Protein AF-A0A0H4BFI3-F1 (afdb_monomer_lite)

Sequence (187 aa):
MILFVYPVVGATIRLGILARERRLDLNPIAPTVPVEHADHGRWVTGGMVLAVLVALFHNALAGGMQSDQMLGFLLAVIGAAAAYVALLGAKGVIAKMLWAAACWFTLILIASQPALLQWRQAYPTAVWQSHLWGGSALIALMLAAVVMQKQIAGRLWMRRLHVSMNVVVALLLATQAITGTRDLFMR

Structure (mmCIF, N/CA/C/O backbone):
data_AF-A0A0H4BFI3-F1
#
_entry.id   AF-A0A0H4BFI3-F1
#
loop_
_atom_site.group_PDB
_atom_site.id
_atom_site.type_symbol
_atom_site.label_atom_id
_atom_site.label_alt_id
_atom_site.label_comp_id
_atom_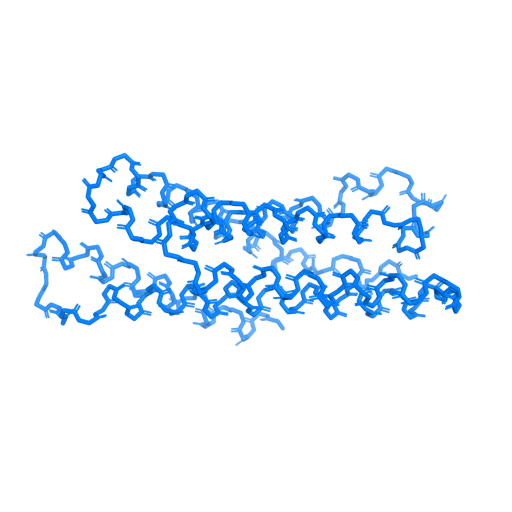site.label_asym_id
_atom_site.label_entity_id
_atom_site.label_seq_id
_atom_site.pdbx_PDB_ins_code
_atom_site.Cartn_x
_atom_site.Cartn_y
_atom_site.Cartn_z
_atom_site.occupancy
_atom_site.B_iso_or_equiv
_atom_site.auth_seq_id
_atom_site.auth_comp_id
_atom_site.auth_asym_id
_atom_site.auth_atom_id
_atom_site.pdbx_PDB_model_num
ATOM 1 N N . MET A 1 1 ? 10.507 -15.904 -2.528 1.00 49.34 1 MET A N 1
ATOM 2 C CA . MET A 1 1 ? 9.273 -15.111 -2.312 1.00 49.34 1 MET A CA 1
ATOM 3 C C . MET A 1 1 ? 8.219 -15.871 -1.506 1.00 49.34 1 MET A C 1
ATOM 5 O O . MET A 1 1 ? 7.831 -15.360 -0.464 1.00 49.34 1 MET A O 1
ATOM 9 N N . ILE A 1 2 ? 7.819 -17.094 -1.891 1.00 50.50 2 ILE A N 1
ATOM 10 C CA . ILE A 1 2 ? 6.795 -17.888 -1.168 1.00 50.50 2 ILE A CA 1
ATOM 11 C C . ILE A 1 2 ? 7.138 -18.083 0.322 1.00 50.50 2 ILE A C 1
ATOM 13 O O . ILE A 1 2 ? 6.318 -17.771 1.174 1.00 50.50 2 ILE A O 1
ATOM 17 N N . LEU A 1 3 ? 8.373 -18.469 0.658 1.00 51.19 3 LEU A N 1
ATOM 18 C CA . LEU A 1 3 ? 8.792 -18.733 2.047 1.00 51.19 3 LEU A CA 1
ATOM 19 C C . LEU A 1 3 ? 8.771 -17.514 2.991 1.00 51.19 3 LEU A C 1
ATOM 21 O O . LEU A 1 3 ? 8.848 -17.700 4.197 1.00 51.19 3 LEU A O 1
ATOM 25 N N . PHE A 1 4 ? 8.665 -16.284 2.474 1.00 56.09 4 PHE A N 1
ATOM 26 C CA . PHE A 1 4 ? 8.673 -15.060 3.292 1.00 56.09 4 PHE A CA 1
ATOM 27 C C . PHE A 1 4 ? 7.337 -14.311 3.230 1.00 56.09 4 PHE A C 1
ATOM 29 O O . PHE A 1 4 ? 6.830 -13.843 4.246 1.00 56.09 4 PHE A O 1
ATOM 36 N N . VAL A 1 5 ? 6.711 -14.258 2.049 1.00 62.56 5 VAL A N 1
ATOM 37 C CA . VAL A 1 5 ? 5.412 -13.597 1.858 1.00 62.56 5 VAL A CA 1
ATOM 38 C C . VAL A 1 5 ? 4.289 -14.388 2.532 1.00 62.56 5 VAL A C 1
ATOM 40 O O . VAL A 1 5 ? 3.429 -13.786 3.168 1.00 62.56 5 VAL A O 1
ATOM 43 N N . TYR A 1 6 ? 4.307 -15.724 2.468 1.00 68.81 6 TYR A N 1
ATOM 44 C CA . TYR A 1 6 ? 3.240 -16.548 3.050 1.00 68.81 6 TYR A CA 1
ATOM 45 C C . TYR A 1 6 ? 3.179 -16.468 4.582 1.00 68.81 6 TYR A C 1
ATOM 47 O O . TYR A 1 6 ? 2.085 -16.261 5.105 1.00 68.81 6 TYR A O 1
ATOM 55 N N . PRO A 1 7 ? 4.304 -16.555 5.323 1.00 75.19 7 PRO A N 1
ATOM 56 C CA . PRO A 1 7 ? 4.270 -16.387 6.775 1.00 75.19 7 PRO A CA 1
ATOM 57 C C . PRO A 1 7 ? 3.817 -14.988 7.203 1.00 75.19 7 PRO A C 1
ATOM 59 O O . PRO A 1 7 ? 3.004 -14.861 8.113 1.00 75.19 7 PRO A O 1
ATOM 62 N N . VAL A 1 8 ? 4.279 -13.936 6.519 1.00 79.00 8 VAL A N 1
ATOM 63 C CA . VAL A 1 8 ? 3.960 -12.541 6.871 1.00 79.00 8 VAL A CA 1
ATOM 64 C C . VAL A 1 8 ? 2.499 -12.187 6.551 1.00 79.00 8 VAL A C 1
ATOM 66 O O . VAL A 1 8 ? 1.792 -11.589 7.369 1.00 79.00 8 VAL A O 1
ATOM 69 N N . VAL A 1 9 ? 2.003 -12.592 5.379 1.00 82.94 9 VAL A N 1
ATOM 70 C CA . VAL A 1 9 ? 0.592 -12.408 5.006 1.00 82.94 9 VAL A CA 1
ATOM 71 C C . VAL A 1 9 ? -0.301 -13.311 5.860 1.00 82.94 9 VAL A C 1
ATOM 73 O O . VAL A 1 9 ? -1.322 -12.854 6.371 1.00 82.94 9 VAL A O 1
ATOM 76 N N . GLY A 1 10 ? 0.112 -14.557 6.100 1.00 85.44 10 GLY A N 1
ATOM 77 C CA . GLY A 1 10 ? -0.586 -15.506 6.966 1.00 85.44 10 GLY A CA 1
ATOM 78 C C . GLY A 1 10 ? -0.720 -15.008 8.405 1.00 85.44 10 GLY A C 1
ATOM 79 O O . GLY A 1 10 ? -1.807 -15.090 8.978 1.00 85.44 10 GLY A O 1
ATOM 80 N N . ALA A 1 11 ? 0.331 -14.402 8.967 1.00 87.50 11 ALA A N 1
ATOM 81 C CA . ALA A 1 11 ? 0.280 -13.755 10.277 1.00 87.50 11 ALA A CA 1
ATOM 82 C C . ALA A 1 11 ? -0.747 -12.611 10.301 1.00 87.50 11 ALA A C 1
ATOM 84 O O . ALA A 1 11 ? -1.580 -12.548 11.206 1.00 87.50 11 ALA A O 1
ATOM 85 N N . THR A 1 12 ? -0.760 -11.760 9.269 1.00 88.56 12 THR A N 1
ATOM 86 C CA . THR A 1 12 ? -1.746 -10.675 9.127 1.00 88.56 12 THR A CA 1
ATOM 87 C C . THR A 1 12 ? -3.182 -11.208 9.059 1.00 88.56 12 THR A C 1
ATOM 89 O O . THR A 1 12 ? -4.062 -10.671 9.736 1.00 88.56 12 THR A O 1
ATOM 92 N N . ILE A 1 13 ? -3.425 -12.283 8.296 1.00 87.94 13 ILE A N 1
ATOM 93 C CA . ILE A 1 13 ? -4.739 -12.941 8.187 1.00 87.94 13 ILE A CA 1
ATOM 94 C C . ILE A 1 13 ? -5.162 -13.519 9.539 1.00 87.94 13 ILE A C 1
ATOM 96 O O . ILE A 1 13 ? -6.277 -13.258 9.992 1.00 87.94 13 ILE A O 1
ATOM 100 N N . ARG A 1 14 ? -4.269 -14.250 10.218 1.00 92.00 14 ARG A N 1
ATOM 101 C CA . ARG A 1 14 ? -4.536 -14.831 11.540 1.00 92.00 14 ARG A CA 1
ATOM 102 C C . ARG A 1 14 ? -4.897 -13.754 12.562 1.00 92.00 14 ARG A C 1
ATOM 104 O O . ARG A 1 14 ? -5.902 -13.889 13.254 1.00 92.00 14 ARG A O 1
ATOM 111 N N . LEU A 1 15 ? -4.131 -12.663 12.621 1.00 91.94 15 LEU A N 1
ATOM 112 C CA . LEU A 1 15 ? -4.441 -11.516 13.481 1.00 91.94 15 LEU A CA 1
ATOM 113 C C . LEU A 1 15 ? -5.796 -10.882 13.122 1.00 91.94 15 LEU A C 1
ATOM 115 O O . LEU A 1 15 ? -6.535 -10.475 14.014 1.00 91.94 15 LEU A O 1
ATOM 119 N N . GLY A 1 16 ? -6.161 -10.847 11.837 1.00 88.88 16 GLY A N 1
ATOM 120 C CA . GLY A 1 16 ? -7.463 -10.356 11.377 1.00 88.88 16 GLY A CA 1
ATOM 121 C C . GLY A 1 16 ? -8.637 -11.229 11.834 1.00 88.88 16 GLY A C 1
ATOM 122 O O . GLY A 1 16 ? -9.668 -10.701 12.258 1.00 88.88 16 GLY A O 1
ATOM 123 N N . ILE A 1 17 ? -8.471 -12.556 11.809 1.00 91.50 17 ILE A N 1
ATOM 124 C CA . ILE A 1 17 ? -9.460 -13.514 12.327 1.00 91.50 17 ILE A CA 1
ATOM 125 C C . ILE A 1 17 ? -9.628 -13.328 13.837 1.00 91.50 17 ILE A C 1
ATOM 127 O O . ILE A 1 17 ? -10.750 -13.130 14.298 1.00 91.50 17 ILE A O 1
ATOM 131 N N . LEU A 1 18 ? -8.527 -13.267 14.591 1.00 93.00 18 LEU A N 1
ATOM 132 C CA . LEU A 1 18 ? -8.562 -13.031 16.038 1.00 93.00 18 LEU A CA 1
ATOM 133 C C . LEU A 1 18 ? -9.194 -11.670 16.381 1.00 93.00 18 LEU A C 1
ATOM 135 O O . LEU A 1 18 ? -10.019 -11.560 17.288 1.00 93.00 18 LEU A O 1
ATOM 139 N N . ALA A 1 19 ? -8.887 -10.620 15.617 1.00 90.75 19 ALA A N 1
ATOM 140 C CA . ALA A 1 19 ? -9.519 -9.315 15.784 1.00 90.75 19 ALA A CA 1
ATOM 141 C C . ALA A 1 19 ? -11.036 -9.358 15.518 1.00 90.75 19 ALA A C 1
ATOM 143 O O . ALA A 1 19 ? -11.790 -8.600 16.135 1.00 90.75 19 ALA A O 1
ATOM 144 N N . ARG A 1 20 ? -11.504 -10.231 14.615 1.00 90.19 20 ARG A N 1
ATOM 145 C CA . ARG A 1 20 ? -12.933 -10.469 14.369 1.00 90.19 20 ARG A CA 1
ATOM 146 C C . ARG A 1 20 ? -13.576 -11.262 15.503 1.00 90.19 20 ARG A C 1
ATOM 148 O O . ARG A 1 20 ? -14.625 -10.840 15.974 1.00 90.19 20 ARG A O 1
ATOM 155 N N . GLU A 1 21 ? -12.968 -12.362 15.935 1.00 93.00 21 GLU A N 1
ATOM 156 C CA . GLU A 1 21 ? -13.463 -13.184 17.049 1.00 93.00 21 GLU A CA 1
ATOM 157 C C . GLU A 1 21 ? -13.620 -12.363 18.325 1.00 93.00 21 GLU A C 1
ATOM 159 O O . GLU A 1 21 ? -14.662 -12.433 18.970 1.00 93.00 21 GLU A O 1
ATOM 164 N N . ARG A 1 22 ? -12.652 -11.483 18.611 1.00 91.12 22 ARG A N 1
ATOM 165 C CA . ARG A 1 22 ? -12.729 -10.531 19.723 1.00 91.12 22 ARG A CA 1
ATOM 166 C C . ARG A 1 22 ? -13.964 -9.635 19.626 1.00 91.12 22 ARG A C 1
ATOM 168 O O . ARG A 1 22 ? -14.637 -9.394 20.616 1.00 91.12 22 ARG A O 1
ATOM 175 N N . ARG A 1 23 ? -14.245 -9.084 18.441 1.00 87.38 23 ARG A N 1
ATOM 176 C CA . ARG A 1 23 ? -15.389 -8.172 18.234 1.00 87.38 23 ARG A CA 1
ATOM 177 C C . ARG A 1 23 ? -16.739 -8.872 18.355 1.00 87.38 23 ARG A C 1
ATOM 179 O O . ARG A 1 23 ? -17.735 -8.188 18.552 1.00 87.38 23 ARG A O 1
ATOM 186 N N . LEU A 1 2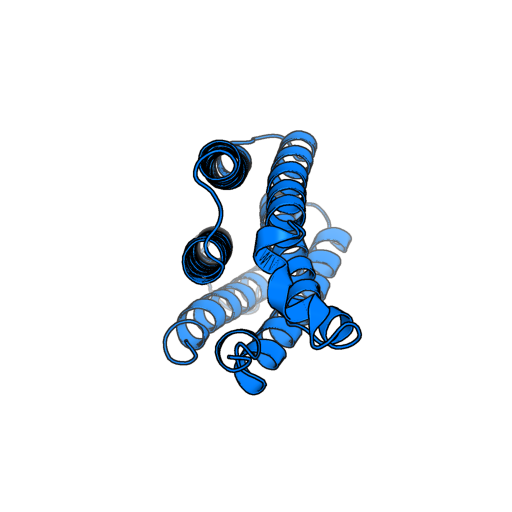4 ? -16.762 -10.185 18.147 1.00 90.31 24 LEU A N 1
ATOM 187 C CA . LEU A 1 24 ? -17.944 -11.030 18.278 1.00 90.31 24 LEU A CA 1
ATOM 188 C C . LEU A 1 24 ? -18.046 -11.679 19.663 1.00 90.31 24 LEU A C 1
ATOM 190 O O . LEU A 1 24 ? -18.965 -12.460 19.871 1.00 90.31 24 LEU A O 1
ATOM 194 N N . ASP A 1 25 ? -17.114 -11.368 20.569 1.00 91.12 25 ASP A N 1
ATOM 195 C CA . ASP A 1 25 ? -17.039 -11.927 21.920 1.00 91.12 25 ASP A CA 1
ATOM 196 C C . ASP A 1 25 ? -17.009 -13.467 21.952 1.00 91.12 25 ASP A C 1
ATOM 198 O O . ASP A 1 25 ? -17.572 -14.111 22.828 1.00 91.12 25 ASP A O 1
ATOM 202 N N . LEU A 1 26 ? -16.360 -14.079 20.952 1.00 90.62 26 LEU A N 1
ATOM 203 C CA . LEU A 1 26 ? -16.289 -15.541 20.829 1.00 90.62 26 LEU A CA 1
ATOM 204 C C . LEU A 1 26 ? -15.197 -16.157 21.709 1.00 90.62 26 LEU A C 1
ATOM 206 O O . LEU A 1 26 ? -15.312 -17.313 22.098 1.00 90.62 26 LEU A O 1
ATOM 210 N N . ASN A 1 27 ? -14.126 -15.405 21.981 1.00 89.81 27 ASN A N 1
ATOM 211 C CA . ASN A 1 27 ? -12.935 -15.870 22.689 1.00 89.81 27 ASN A CA 1
ATOM 212 C C . ASN A 1 27 ? -12.329 -14.737 23.542 1.00 89.81 27 ASN A C 1
ATOM 214 O O . ASN A 1 27 ? -12.339 -13.577 23.103 1.00 89.81 27 ASN A O 1
ATOM 218 N N . PRO A 1 28 ? -11.708 -15.049 24.699 1.00 88.81 28 PRO A N 1
ATOM 219 C CA . PRO A 1 28 ? -10.998 -14.076 25.528 1.00 88.81 28 PRO A CA 1
ATOM 220 C C . PRO A 1 28 ? -9.666 -13.685 24.870 1.00 88.81 28 PRO A C 1
ATOM 222 O O . PRO A 1 28 ? -8.597 -14.208 25.173 1.00 88.81 28 PRO A O 1
ATOM 225 N N . ILE A 1 29 ? -9.736 -12.768 23.911 1.00 92.19 29 ILE A N 1
ATOM 226 C CA . ILE A 1 29 ? -8.581 -12.245 23.169 1.00 92.19 29 ILE A CA 1
ATOM 227 C C . ILE A 1 29 ? -8.066 -10.978 23.878 1.00 92.19 29 ILE A C 1
ATOM 229 O O . ILE A 1 29 ? -8.793 -10.375 24.664 1.00 92.19 29 ILE A O 1
ATOM 233 N N . ALA A 1 30 ? -6.831 -10.531 23.627 1.00 91.38 30 ALA A N 1
ATOM 234 C CA . ALA A 1 30 ? -6.291 -9.280 24.181 1.00 91.38 30 ALA A CA 1
ATOM 235 C C . ALA A 1 30 ? -6.761 -8.024 23.402 1.00 91.38 30 ALA A C 1
ATOM 237 O O . ALA A 1 30 ? -7.001 -8.104 22.191 1.00 91.38 30 ALA A O 1
ATOM 238 N N . PRO A 1 31 ? -6.919 -6.849 24.056 1.00 89.25 31 PRO A N 1
ATOM 239 C CA . PRO A 1 31 ? -7.345 -5.599 23.405 1.00 89.25 31 PRO A CA 1
ATOM 240 C C . PRO A 1 31 ? -6.359 -5.060 22.374 1.00 89.25 31 PRO A C 1
ATOM 242 O O . PRO A 1 31 ? -6.755 -4.270 21.518 1.00 89.25 31 PRO A O 1
ATOM 245 N N . THR A 1 32 ? -5.109 -5.508 22.423 1.00 92.25 32 THR A N 1
ATOM 246 C CA . THR A 1 32 ? -4.043 -5.095 21.511 1.00 92.25 32 THR A CA 1
ATOM 247 C C . THR A 1 32 ? -4.140 -5.760 20.138 1.00 92.25 32 THR A C 1
ATOM 249 O O . THR A 1 32 ? -3.729 -5.158 19.152 1.00 92.25 32 THR A O 1
ATOM 252 N N . VAL A 1 33 ? -4.768 -6.937 20.017 1.00 91.69 33 VAL A N 1
ATOM 253 C CA . VAL A 1 33 ? -4.785 -7.731 18.770 1.00 91.69 33 VAL A CA 1
ATOM 254 C C . VAL A 1 33 ? -5.317 -6.967 17.543 1.00 91.69 33 VAL A C 1
ATOM 256 O O . VAL A 1 33 ? -4.701 -7.048 16.479 1.00 91.69 33 VAL A O 1
ATOM 259 N N . PRO A 1 34 ? -6.410 -6.178 17.620 1.00 89.19 34 PRO A N 1
ATOM 260 C CA . PRO A 1 34 ? -6.846 -5.364 16.484 1.00 89.19 34 PRO A CA 1
ATOM 261 C C . PRO A 1 34 ? -5.844 -4.275 16.071 1.00 89.19 34 PRO A C 1
ATOM 263 O O . PRO A 1 34 ? -5.810 -3.905 14.897 1.00 89.19 34 PRO A O 1
ATOM 266 N N . VAL A 1 35 ? -5.057 -3.756 17.019 1.00 90.75 35 VAL A N 1
ATOM 267 C CA . VAL A 1 35 ? -3.995 -2.772 16.757 1.00 90.75 35 VAL A CA 1
ATOM 268 C C . VAL A 1 35 ? -2.814 -3.468 16.087 1.00 90.75 35 VAL A C 1
ATOM 270 O O . VAL A 1 35 ? -2.377 -3.031 15.029 1.00 90.75 35 VAL A O 1
ATOM 273 N N . GLU A 1 36 ? -2.388 -4.613 16.621 1.00 92.31 36 GLU A N 1
ATOM 274 C CA . GLU A 1 36 ? -1.317 -5.438 16.051 1.00 92.31 36 GLU A CA 1
ATOM 275 C C . GLU A 1 36 ? -1.626 -5.880 14.614 1.00 92.31 36 GLU A C 1
ATOM 277 O O . GLU A 1 36 ? -0.747 -5.827 13.755 1.00 92.31 36 GLU A O 1
ATOM 282 N N . HIS A 1 37 ? -2.878 -6.259 14.325 1.00 93.25 37 HIS A N 1
ATOM 283 C CA . HIS A 1 37 ? -3.344 -6.548 12.965 1.00 93.25 37 HIS A CA 1
ATOM 284 C C . HIS A 1 37 ? -3.197 -5.333 12.039 1.00 93.25 37 HIS A C 1
ATOM 286 O O . HIS A 1 37 ? -2.717 -5.460 10.910 1.00 93.25 37 HIS A O 1
ATOM 292 N N . ALA A 1 38 ? -3.616 -4.152 12.504 1.00 91.75 38 ALA A N 1
ATOM 293 C CA . ALA A 1 38 ? -3.543 -2.928 11.717 1.00 91.75 38 ALA A CA 1
ATOM 294 C C . ALA A 1 38 ? -2.088 -2.522 11.440 1.00 91.75 38 ALA A C 1
ATOM 296 O O . ALA A 1 38 ? -1.764 -2.140 10.312 1.00 91.75 38 ALA A O 1
ATOM 297 N N . ASP A 1 39 ? -1.207 -2.642 12.431 1.00 92.69 39 ASP A N 1
ATOM 298 C CA . ASP A 1 39 ? 0.211 -2.348 12.259 1.00 92.69 39 ASP A CA 1
ATOM 299 C C . ASP A 1 39 ? 0.878 -3.362 11.333 1.00 92.69 39 ASP A C 1
ATOM 301 O O . ASP A 1 39 ? 1.516 -2.946 10.367 1.00 92.69 39 ASP A O 1
ATOM 305 N N . HIS A 1 40 ? 0.643 -4.667 11.511 1.00 92.50 40 HIS A N 1
ATOM 306 C CA . HIS A 1 40 ? 1.112 -5.683 10.562 1.00 92.50 40 HIS A CA 1
ATOM 307 C C . HIS A 1 40 ? 0.648 -5.381 9.136 1.00 92.50 40 HIS A C 1
ATOM 309 O O . HIS A 1 40 ? 1.466 -5.374 8.221 1.00 92.50 40 HIS A O 1
ATOM 315 N N . GLY A 1 41 ? -0.626 -5.029 8.936 1.00 92.44 41 GLY A N 1
ATOM 316 C CA . GLY A 1 41 ? -1.141 -4.648 7.619 1.00 92.44 41 GLY A CA 1
ATOM 317 C C . GLY A 1 41 ? -0.389 -3.468 6.982 1.00 92.44 41 GLY A C 1
ATOM 318 O O . GLY A 1 41 ? -0.151 -3.469 5.771 1.00 92.44 41 GLY A O 1
ATOM 319 N N . ARG A 1 42 ? 0.047 -2.484 7.784 1.00 94.38 42 ARG A N 1
ATOM 320 C CA . ARG A 1 42 ? 0.894 -1.366 7.318 1.00 94.38 42 ARG A CA 1
ATOM 321 C C . ARG A 1 42 ? 2.298 -1.842 6.953 1.00 94.38 42 ARG A C 1
ATOM 323 O O . ARG A 1 42 ? 2.828 -1.409 5.933 1.00 94.38 42 ARG A O 1
ATOM 330 N N . TRP A 1 43 ? 2.891 -2.745 7.728 1.00 93.25 43 TRP A N 1
ATOM 331 C CA . TRP A 1 43 ? 4.191 -3.333 7.396 1.00 93.25 43 TRP A CA 1
ATOM 332 C C . TRP A 1 43 ? 4.136 -4.143 6.100 1.00 93.25 43 TRP A C 1
ATOM 334 O O . TRP A 1 43 ? 4.980 -3.943 5.231 1.00 93.25 43 TRP A O 1
ATOM 344 N N . VAL A 1 44 ? 3.110 -4.982 5.914 1.00 93.00 44 VAL A N 1
ATOM 345 C CA . VAL A 1 44 ? 2.936 -5.766 4.678 1.00 93.00 44 VAL A CA 1
ATOM 346 C C . VAL A 1 44 ? 2.745 -4.850 3.469 1.00 93.00 44 VAL A C 1
ATOM 348 O O . VAL A 1 44 ? 3.378 -5.053 2.435 1.00 93.00 44 VAL A O 1
ATOM 351 N N . THR A 1 45 ? 1.921 -3.807 3.598 1.00 95.25 45 THR A N 1
ATOM 352 C CA . THR A 1 45 ? 1.704 -2.833 2.515 1.00 95.25 45 THR A CA 1
ATOM 353 C C . THR A 1 45 ? 2.982 -2.067 2.182 1.00 95.25 45 THR A C 1
ATOM 355 O O . THR A 1 45 ? 3.328 -1.941 1.012 1.00 95.25 45 THR A O 1
ATOM 358 N N . GLY A 1 46 ? 3.726 -1.614 3.193 1.00 95.62 46 GLY A N 1
ATOM 359 C CA . GLY A 1 46 ? 4.995 -0.914 2.992 1.00 95.62 46 GLY A CA 1
ATOM 360 C C . GLY A 1 46 ? 6.059 -1.805 2.358 1.00 95.62 46 GLY A C 1
ATOM 361 O O . GLY A 1 46 ? 6.740 -1.377 1.430 1.00 95.62 46 GLY A O 1
ATOM 362 N N . GLY A 1 47 ? 6.148 -3.063 2.796 1.00 93.44 47 GLY A N 1
ATOM 363 C CA . GLY A 1 47 ? 7.023 -4.065 2.194 1.00 93.44 47 GLY A CA 1
ATOM 364 C C . GLY A 1 47 ? 6.685 -4.328 0.726 1.00 93.44 47 GLY A C 1
ATOM 365 O O . GLY A 1 47 ? 7.591 -4.407 -0.098 1.00 93.44 47 GLY A O 1
ATOM 366 N N . MET A 1 48 ? 5.396 -4.388 0.376 1.00 92.44 48 MET A N 1
ATOM 367 C CA . MET A 1 48 ? 4.953 -4.526 -1.015 1.00 92.44 48 MET A CA 1
ATOM 368 C C . MET A 1 48 ? 5.319 -3.299 -1.861 1.00 92.44 48 MET A C 1
ATOM 370 O O . MET A 1 48 ? 5.866 -3.455 -2.949 1.00 92.44 48 MET A O 1
ATOM 374 N N . VAL A 1 49 ? 5.074 -2.082 -1.359 1.00 95.50 49 VAL A N 1
ATOM 375 C CA . VAL A 1 49 ? 5.473 -0.840 -2.048 1.00 95.50 49 VAL A CA 1
ATOM 376 C C . VAL A 1 49 ? 6.983 -0.826 -2.293 1.00 95.50 49 VAL A C 1
ATOM 378 O O . VAL A 1 49 ? 7.419 -0.563 -3.412 1.00 95.50 49 VAL A O 1
ATOM 381 N N . LEU A 1 50 ? 7.786 -1.173 -1.284 1.00 94.88 50 LEU A N 1
ATOM 382 C CA . LEU A 1 50 ? 9.238 -1.260 -1.418 1.00 94.88 50 LEU A CA 1
ATOM 383 C C . LEU A 1 50 ? 9.659 -2.316 -2.449 1.00 94.88 50 LEU A C 1
ATOM 385 O O . LEU A 1 50 ? 10.496 -2.030 -3.301 1.00 94.88 50 LEU A O 1
ATOM 389 N N . ALA A 1 51 ? 9.068 -3.513 -2.409 1.00 91.00 51 ALA A N 1
ATOM 390 C CA . ALA A 1 51 ? 9.367 -4.581 -3.361 1.00 91.00 51 ALA A CA 1
ATOM 391 C C . ALA A 1 51 ? 9.091 -4.148 -4.810 1.00 91.00 51 ALA A C 1
ATOM 393 O O . ALA A 1 51 ? 9.891 -4.423 -5.702 1.00 91.00 51 ALA A O 1
ATOM 394 N N . VAL A 1 52 ? 7.997 -3.418 -5.033 1.00 91.19 52 VAL A N 1
ATOM 395 C CA . VAL A 1 52 ? 7.634 -2.874 -6.348 1.00 91.19 52 VAL A CA 1
ATOM 396 C C . VAL A 1 52 ? 8.631 -1.811 -6.796 1.00 91.19 52 VAL A C 1
ATOM 398 O O . VAL A 1 52 ? 9.088 -1.859 -7.933 1.00 91.19 52 VAL A O 1
ATOM 401 N N . LEU A 1 53 ? 9.029 -0.888 -5.915 1.00 93.81 53 LEU A N 1
ATOM 402 C CA . LEU A 1 53 ? 10.046 0.119 -6.237 1.00 93.81 53 LEU A CA 1
ATOM 403 C C . LEU A 1 53 ? 11.394 -0.519 -6.596 1.00 93.81 53 LEU A C 1
ATOM 405 O O . LEU A 1 53 ? 12.020 -0.108 -7.569 1.00 93.81 53 LEU A O 1
ATOM 409 N N . VAL A 1 54 ? 11.813 -1.555 -5.865 1.00 91.69 54 VAL A N 1
ATOM 410 C CA . VAL A 1 54 ? 13.036 -2.315 -6.168 1.00 91.69 54 VAL A CA 1
ATOM 411 C C . VAL A 1 54 ? 12.927 -3.020 -7.522 1.00 91.69 54 VAL A C 1
ATOM 413 O O . VAL A 1 54 ? 13.872 -2.974 -8.307 1.00 91.69 54 VAL A O 1
ATOM 416 N N . ALA A 1 55 ? 11.781 -3.632 -7.830 1.00 87.00 55 ALA A N 1
ATOM 417 C CA . ALA A 1 55 ? 11.552 -4.271 -9.124 1.00 87.00 55 ALA A CA 1
ATOM 418 C C . ALA A 1 55 ? 11.596 -3.258 -10.282 1.00 87.00 55 ALA A C 1
ATOM 420 O O . ALA A 1 55 ? 12.253 -3.501 -11.293 1.00 87.00 55 ALA A O 1
ATOM 421 N N . LEU A 1 56 ? 10.961 -2.094 -10.119 1.00 88.88 56 LEU A N 1
ATOM 422 C CA . LEU A 1 56 ? 10.995 -1.014 -11.109 1.00 88.88 56 LEU A CA 1
ATOM 423 C C . LEU A 1 56 ? 12.414 -0.472 -11.307 1.00 88.88 56 LEU A C 1
ATOM 425 O O . LEU A 1 56 ? 12.824 -0.241 -12.441 1.00 88.88 56 LEU A O 1
ATOM 429 N N . PHE A 1 57 ? 13.180 -0.320 -10.225 1.00 90.00 57 PHE A N 1
ATOM 430 C CA . PHE A 1 57 ? 14.581 0.095 -10.280 1.00 90.00 57 PHE A CA 1
ATOM 431 C C . PHE A 1 57 ? 15.450 -0.927 -11.020 1.00 90.00 57 PHE A C 1
ATOM 433 O O . PHE A 1 57 ? 16.237 -0.558 -11.891 1.00 90.00 57 PHE A O 1
ATOM 440 N N . HIS A 1 58 ? 15.269 -2.219 -10.736 1.00 87.06 58 HIS A N 1
ATOM 441 C CA . HIS A 1 58 ? 15.958 -3.285 -11.460 1.00 87.06 58 HIS A CA 1
ATOM 442 C C . HIS A 1 58 ? 15.642 -3.246 -12.961 1.00 87.06 58 HIS A C 1
ATOM 444 O O . HIS A 1 58 ? 16.558 -3.311 -13.780 1.00 87.06 58 HIS A O 1
ATOM 450 N N . ASN A 1 59 ? 14.367 -3.076 -13.323 1.00 84.44 59 ASN A N 1
ATOM 451 C CA . ASN A 1 59 ? 13.939 -2.987 -14.718 1.00 84.44 59 ASN A CA 1
ATOM 452 C C . ASN A 1 59 ? 14.487 -1.734 -15.420 1.00 84.44 59 ASN A C 1
ATOM 454 O O . ASN A 1 59 ? 14.835 -1.812 -16.594 1.00 84.44 59 ASN A O 1
ATOM 458 N N . ALA A 1 60 ? 14.614 -0.605 -14.715 1.00 86.81 60 ALA A N 1
ATOM 459 C CA . ALA A 1 60 ? 15.211 0.617 -15.261 1.00 86.81 60 ALA A CA 1
ATOM 460 C C . ALA A 1 60 ? 16.678 0.406 -15.657 1.00 86.81 60 ALA A C 1
ATOM 462 O O . ALA A 1 60 ? 17.090 0.800 -16.748 1.00 86.81 60 ALA A O 1
ATOM 463 N N . LEU A 1 61 ? 17.450 -0.261 -14.794 1.00 85.62 61 LEU A N 1
ATOM 464 C CA . LEU A 1 61 ? 18.844 -0.599 -15.076 1.00 85.62 61 LEU A CA 1
ATOM 465 C C . LEU A 1 61 ? 18.963 -1.639 -16.193 1.00 85.62 61 LEU A C 1
ATOM 467 O O . LEU A 1 61 ? 19.758 -1.462 -17.111 1.00 85.62 61 LEU A O 1
ATOM 471 N N . ALA A 1 62 ? 18.160 -2.705 -16.136 1.00 82.69 62 ALA A N 1
ATOM 472 C CA . ALA A 1 62 ? 18.189 -3.777 -17.129 1.00 82.69 62 ALA A CA 1
ATOM 473 C C . ALA A 1 62 ? 17.743 -3.309 -18.524 1.00 82.69 62 ALA A C 1
ATOM 475 O O . ALA A 1 62 ? 18.258 -3.802 -19.522 1.00 82.69 62 ALA A O 1
ATOM 476 N N . GLY A 1 63 ? 16.823 -2.344 -18.596 1.00 77.56 63 GLY A N 1
ATOM 477 C CA . GLY A 1 63 ? 16.411 -1.704 -19.843 1.00 77.56 63 GLY A CA 1
ATOM 478 C C . GLY A 1 63 ? 17.409 -0.668 -20.375 1.00 77.56 63 GLY A C 1
ATOM 479 O O . GLY A 1 63 ? 17.192 -0.110 -21.442 1.00 77.56 63 GLY A O 1
ATOM 480 N N . GLY A 1 64 ? 18.494 -0.350 -19.666 1.00 81.81 64 GLY A N 1
ATOM 481 C CA . GLY A 1 64 ? 19.428 0.681 -20.132 1.00 81.81 64 GLY A CA 1
ATOM 482 C C . GLY A 1 64 ? 18.793 2.074 -20.195 1.00 81.81 64 GLY A C 1
ATOM 483 O O . GLY A 1 64 ? 19.012 2.813 -21.155 1.00 81.81 64 GLY A O 1
ATOM 484 N N . MET A 1 65 ? 17.978 2.426 -19.192 1.00 86.06 65 MET A N 1
ATOM 485 C CA . MET A 1 65 ? 17.425 3.776 -19.052 1.00 86.06 65 MET A CA 1
ATOM 486 C C . MET A 1 65 ? 18.545 4.825 -19.134 1.00 86.06 65 MET A C 1
ATOM 488 O O . MET A 1 65 ? 19.553 4.726 -18.432 1.00 86.06 65 MET A O 1
ATOM 492 N N . GLN A 1 66 ? 18.360 5.825 -19.998 1.00 87.44 66 GLN A N 1
ATOM 493 C CA . GLN A 1 66 ? 19.363 6.859 -20.255 1.00 87.44 66 GLN A CA 1
ATOM 494 C C . GLN A 1 66 ? 19.546 7.793 -19.045 1.00 87.44 66 GLN A C 1
ATOM 496 O O . GLN A 1 66 ? 18.644 7.967 -18.219 1.00 87.44 66 GLN A O 1
ATOM 501 N N . SER A 1 67 ? 20.728 8.408 -18.933 1.00 84.69 67 SER A N 1
ATOM 502 C CA . SER A 1 67 ? 21.105 9.257 -17.791 1.00 84.69 67 SER A CA 1
ATOM 503 C C . SER A 1 67 ? 20.207 10.486 -17.611 1.00 84.69 67 SER A C 1
ATOM 505 O O . SER A 1 67 ? 19.964 10.907 -16.481 1.00 84.69 67 SER A O 1
ATOM 507 N N . ASP A 1 68 ? 19.694 11.048 -18.705 1.00 86.50 68 ASP A N 1
ATOM 508 C CA . ASP A 1 68 ? 18.756 12.177 -18.717 1.00 86.50 68 ASP A CA 1
ATOM 509 C C . ASP A 1 68 ? 17.373 11.802 -18.146 1.00 86.50 68 ASP A C 1
ATOM 511 O O . ASP A 1 68 ? 16.724 12.619 -17.494 1.00 86.50 68 ASP A O 1
ATOM 515 N N . GLN A 1 69 ? 16.951 10.544 -18.307 1.00 88.19 69 GLN A N 1
ATOM 516 C CA . GLN A 1 69 ? 15.700 9.998 -17.763 1.00 88.19 69 GLN A CA 1
ATOM 517 C C . GLN A 1 69 ? 15.841 9.516 -16.310 1.00 88.19 69 GLN A C 1
ATOM 519 O O . GLN A 1 69 ? 14.874 9.548 -15.541 1.00 88.19 69 GLN A O 1
ATOM 524 N N . MET A 1 70 ? 17.048 9.102 -15.914 1.00 89.62 70 MET A N 1
ATOM 525 C CA . MET A 1 70 ? 17.328 8.515 -14.600 1.00 89.62 70 MET A CA 1
ATOM 526 C C . MET A 1 70 ? 16.982 9.461 -13.443 1.00 89.62 70 MET A C 1
ATOM 528 O O . MET A 1 70 ? 16.412 9.030 -12.441 1.00 89.62 70 MET A O 1
ATOM 532 N N . LEU A 1 71 ? 17.272 10.761 -13.577 1.00 91.56 71 LEU A N 1
ATOM 533 C CA . LEU A 1 71 ? 16.964 11.738 -12.528 1.00 91.56 71 LEU A CA 1
ATOM 534 C C . LEU A 1 71 ? 15.453 11.824 -12.262 1.00 91.56 71 LEU A C 1
ATOM 536 O O . LEU A 1 71 ? 15.023 11.766 -11.110 1.00 91.56 71 LEU A O 1
ATOM 540 N N . GLY A 1 72 ? 14.644 11.918 -13.321 1.00 92.25 72 GLY A N 1
ATOM 541 C CA . GLY A 1 72 ? 13.184 11.961 -13.208 1.00 92.25 72 GLY A CA 1
ATOM 542 C C . GLY A 1 72 ? 12.611 10.676 -12.607 1.00 92.25 72 GLY A C 1
ATOM 543 O O . GLY A 1 72 ? 11.733 10.729 -11.746 1.00 92.25 72 GLY A O 1
ATOM 544 N N . PHE A 1 73 ? 13.161 9.523 -12.995 1.00 93.06 73 PHE A N 1
ATOM 545 C CA . PHE A 1 73 ? 12.796 8.229 -12.425 1.00 93.06 73 PHE A CA 1
ATOM 546 C C . PHE A 1 73 ? 13.094 8.150 -10.919 1.00 93.06 73 PHE A C 1
ATOM 548 O O . PHE A 1 73 ? 12.217 7.779 -10.139 1.00 93.06 73 PHE A O 1
ATOM 555 N N . LEU A 1 74 ? 14.292 8.557 -10.487 1.00 94.12 74 LEU A N 1
ATOM 556 C CA . LEU A 1 74 ? 14.672 8.572 -9.071 1.00 94.12 74 LEU A CA 1
ATOM 557 C C . LEU A 1 74 ? 13.782 9.510 -8.249 1.00 94.12 74 LEU A C 1
ATOM 559 O O . LEU A 1 74 ? 13.336 9.138 -7.164 1.00 94.12 74 LEU A O 1
ATOM 563 N N . LEU A 1 75 ? 13.469 10.697 -8.777 1.00 95.25 75 LEU A N 1
ATOM 564 C CA . LEU A 1 75 ? 12.538 11.626 -8.135 1.00 95.25 75 LEU A CA 1
ATOM 565 C C . LEU A 1 75 ? 11.138 11.021 -7.996 1.00 95.25 75 LEU A C 1
ATOM 567 O O . LEU A 1 75 ? 10.514 11.171 -6.947 1.00 95.25 75 LEU A O 1
ATOM 571 N N . ALA A 1 76 ? 10.658 10.293 -9.006 1.00 95.62 76 ALA A N 1
ATOM 572 C CA . ALA A 1 76 ? 9.373 9.607 -8.939 1.00 95.62 76 ALA A CA 1
ATOM 573 C C . ALA A 1 76 ? 9.385 8.459 -7.911 1.00 95.62 76 ALA A C 1
ATOM 575 O O . ALA A 1 76 ? 8.434 8.320 -7.141 1.00 95.62 76 ALA A O 1
ATOM 576 N N . VAL A 1 77 ? 10.467 7.674 -7.836 1.00 95.62 77 VAL A N 1
ATOM 577 C CA . VAL A 1 77 ? 10.654 6.620 -6.819 1.00 95.62 77 VAL A CA 1
ATOM 578 C C . VAL A 1 77 ? 10.621 7.213 -5.409 1.00 95.62 77 VAL A C 1
ATOM 580 O O . VAL A 1 77 ? 9.879 6.732 -4.548 1.00 95.62 77 VAL A O 1
ATOM 583 N N . ILE A 1 78 ? 11.373 8.295 -5.183 1.00 96.88 78 ILE A N 1
ATOM 584 C CA . ILE A 1 78 ? 11.378 9.023 -3.908 1.00 96.88 78 ILE A CA 1
ATOM 585 C C . ILE A 1 78 ? 9.985 9.589 -3.619 1.00 96.88 78 ILE A C 1
ATOM 587 O O . ILE A 1 78 ? 9.499 9.460 -2.499 1.00 96.88 78 ILE A O 1
ATOM 591 N N . GLY A 1 79 ? 9.311 10.155 -4.621 1.00 97.50 79 GLY A N 1
ATOM 592 C CA . GLY A 1 79 ? 7.954 10.685 -4.504 1.00 97.50 79 GLY A CA 1
ATOM 593 C C . GLY A 1 79 ? 6.931 9.622 -4.098 1.00 97.50 79 GLY A C 1
ATOM 594 O O . GLY A 1 79 ? 6.131 9.856 -3.192 1.00 97.50 79 GLY A O 1
ATOM 595 N N . ALA A 1 80 ? 6.990 8.427 -4.690 1.00 97.62 80 ALA A N 1
ATOM 596 C CA . ALA A 1 80 ? 6.121 7.308 -4.331 1.00 97.62 80 ALA A CA 1
ATOM 597 C C . ALA A 1 80 ? 6.359 6.835 -2.887 1.00 97.62 80 ALA A C 1
ATOM 599 O O . ALA A 1 80 ? 5.398 6.619 -2.140 1.00 97.62 80 ALA A O 1
ATOM 600 N N . ALA A 1 81 ? 7.627 6.721 -2.474 1.00 97.38 81 ALA A N 1
ATOM 601 C CA . ALA A 1 81 ? 7.993 6.365 -1.105 1.00 97.38 81 ALA A CA 1
ATOM 602 C C . ALA A 1 81 ? 7.549 7.442 -0.100 1.00 97.38 81 ALA A C 1
ATOM 604 O O . ALA A 1 81 ? 6.927 7.127 0.917 1.00 97.38 81 ALA A O 1
ATOM 605 N N . ALA A 1 82 ? 7.792 8.717 -0.409 1.00 97.94 82 ALA A N 1
ATOM 606 C CA . ALA A 1 82 ? 7.381 9.851 0.412 1.00 97.94 82 ALA A CA 1
ATOM 607 C C . ALA A 1 82 ? 5.855 9.928 0.549 1.00 97.94 82 ALA A C 1
ATOM 609 O O . ALA A 1 82 ? 5.355 10.143 1.651 1.00 97.94 82 ALA A O 1
ATOM 610 N N . ALA A 1 83 ? 5.103 9.675 -0.527 1.00 97.94 83 ALA A N 1
ATOM 611 C CA . ALA A 1 83 ? 3.644 9.617 -0.487 1.00 97.94 83 ALA A CA 1
ATOM 612 C C . ALA A 1 83 ? 3.139 8.490 0.430 1.00 97.94 83 ALA A C 1
ATOM 614 O O . ALA A 1 83 ? 2.198 8.698 1.199 1.00 97.94 83 ALA A O 1
ATOM 615 N N . TYR A 1 84 ? 3.787 7.319 0.418 1.00 98.06 84 TYR A N 1
ATOM 616 C CA . TYR A 1 84 ? 3.458 6.245 1.357 1.00 98.06 84 TYR A CA 1
ATOM 617 C C . TYR A 1 84 ? 3.764 6.634 2.811 1.00 98.06 84 TYR A C 1
ATOM 619 O O . TYR A 1 84 ? 2.932 6.440 3.696 1.00 98.06 84 TYR A O 1
ATOM 627 N N . VAL A 1 85 ? 4.920 7.246 3.077 1.00 97.75 85 VAL A N 1
ATOM 628 C CA . VAL A 1 85 ? 5.265 7.735 4.423 1.00 97.75 85 VAL A CA 1
ATOM 629 C C . VAL A 1 85 ? 4.275 8.811 4.891 1.00 97.75 85 VAL A C 1
ATOM 631 O O . VAL A 1 85 ? 3.791 8.761 6.024 1.00 97.75 85 VAL A O 1
ATOM 634 N N . ALA A 1 86 ? 3.888 9.736 4.011 1.00 97.62 86 ALA A N 1
ATOM 635 C CA . ALA A 1 86 ? 2.887 10.758 4.298 1.00 97.62 86 ALA A CA 1
ATOM 636 C C . ALA A 1 86 ? 1.500 10.153 4.591 1.00 97.62 86 ALA A C 1
ATOM 638 O O . ALA A 1 86 ? 0.818 10.597 5.518 1.00 97.62 86 ALA A O 1
ATOM 639 N N . LEU A 1 87 ? 1.108 9.081 3.888 1.00 97.56 87 LEU A N 1
ATOM 640 C CA . LEU A 1 87 ? -0.099 8.300 4.194 1.00 97.56 87 LEU A CA 1
ATOM 641 C C . LEU A 1 87 ? -0.075 7.750 5.631 1.00 97.56 87 LEU A C 1
ATOM 643 O O . LEU A 1 87 ? -1.102 7.784 6.318 1.00 97.56 87 LEU A O 1
ATOM 647 N N . LEU A 1 88 ? 1.079 7.266 6.105 1.00 95.25 88 LEU A N 1
ATOM 648 C CA . LEU A 1 88 ? 1.227 6.740 7.467 1.00 95.25 88 LEU A CA 1
ATOM 649 C C . LEU A 1 88 ? 1.079 7.833 8.536 1.00 95.25 88 LEU A C 1
ATOM 651 O O . LEU A 1 88 ? 0.529 7.557 9.603 1.00 95.25 88 LEU A O 1
ATOM 655 N N . GLY A 1 89 ? 1.537 9.056 8.250 1.00 93.81 89 GLY A N 1
ATOM 656 C CA . GLY A 1 89 ? 1.437 10.211 9.152 1.00 93.81 89 GLY A CA 1
ATOM 657 C C . GLY A 1 89 ? 0.097 10.960 9.101 1.00 93.81 89 GLY A C 1
ATOM 658 O O . GLY A 1 89 ? -0.243 11.696 10.030 1.00 93.81 89 GLY A O 1
ATOM 659 N N . ALA A 1 90 ? -0.695 10.782 8.041 1.00 95.06 90 ALA A N 1
ATOM 660 C CA . ALA A 1 90 ? -1.931 11.529 7.836 1.00 95.06 90 ALA A CA 1
ATOM 661 C C . ALA A 1 90 ? -3.032 11.170 8.857 1.00 95.06 90 ALA A C 1
ATOM 663 O O . ALA A 1 90 ? -3.335 10.002 9.122 1.00 95.06 90 ALA A O 1
ATOM 664 N N . LYS A 1 91 ? -3.689 12.198 9.415 1.00 90.12 91 LYS A N 1
ATOM 665 C CA . LYS A 1 91 ? -4.745 12.035 10.435 1.00 90.12 91 LYS A CA 1
ATOM 666 C C . LYS A 1 91 ? -6.146 11.870 9.834 1.00 90.12 91 LYS A C 1
ATOM 668 O O . LYS A 1 91 ? -6.913 11.038 10.318 1.00 90.12 91 LYS A O 1
ATOM 673 N N . GLY A 1 92 ? -6.471 12.642 8.795 1.00 91.75 92 GLY A N 1
ATOM 674 C CA . GLY A 1 92 ? -7.794 12.667 8.162 1.00 91.75 92 GLY A CA 1
ATOM 675 C C . GLY A 1 92 ? -7.955 11.637 7.043 1.00 91.75 92 GLY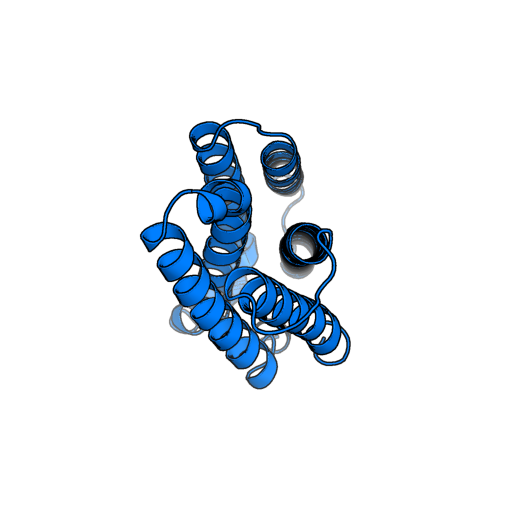 A C 1
ATOM 676 O O . GLY A 1 92 ? -7.010 11.363 6.308 1.00 91.75 92 GLY A O 1
ATOM 677 N N . VAL A 1 93 ? -9.168 11.098 6.882 1.00 92.38 93 VAL A N 1
ATOM 678 C CA . VAL A 1 93 ? -9.491 10.113 5.830 1.00 92.38 93 VAL A CA 1
ATOM 679 C C . VAL A 1 93 ? -9.226 10.665 4.434 1.00 92.38 93 VAL A C 1
ATOM 681 O O . VAL A 1 93 ? -8.605 9.977 3.634 1.00 92.38 93 VAL A O 1
ATOM 684 N N . ILE A 1 94 ? -9.629 11.909 4.162 1.00 94.88 94 ILE A N 1
ATOM 685 C CA . ILE A 1 94 ? -9.421 12.544 2.853 1.00 94.88 94 ILE A CA 1
ATOM 686 C C . ILE A 1 94 ? -7.923 12.682 2.564 1.00 94.88 94 ILE A C 1
ATOM 688 O O . ILE A 1 94 ? -7.462 12.240 1.520 1.00 94.88 94 ILE A O 1
ATOM 692 N N . ALA A 1 95 ? -7.140 13.198 3.518 1.00 96.12 95 ALA A N 1
ATOM 693 C CA . ALA A 1 95 ? -5.688 13.304 3.370 1.00 96.12 95 ALA A CA 1
ATOM 694 C C . ALA A 1 95 ? -5.037 11.933 3.124 1.00 96.12 95 ALA A C 1
ATOM 696 O O . ALA A 1 95 ? -4.201 11.795 2.239 1.00 96.12 95 ALA A O 1
ATOM 697 N N . LYS A 1 96 ? -5.463 10.896 3.856 1.00 96.31 96 LYS A N 1
ATOM 698 C CA . LYS A 1 96 ? -5.015 9.521 3.614 1.00 96.31 96 LYS A CA 1
ATOM 699 C C . LYS A 1 96 ? -5.368 9.042 2.205 1.00 96.31 96 LYS A C 1
ATOM 701 O O . LYS A 1 96 ? -4.516 8.467 1.543 1.00 96.31 96 LYS A O 1
ATOM 706 N N . MET A 1 97 ? -6.590 9.286 1.731 1.00 96.31 97 MET A N 1
ATOM 707 C CA . MET A 1 97 ? -6.995 8.923 0.368 1.00 96.31 97 MET A CA 1
ATOM 708 C C . MET A 1 97 ? -6.141 9.630 -0.684 1.00 96.31 97 MET A C 1
ATOM 710 O O . MET A 1 97 ? -5.706 8.979 -1.625 1.00 96.31 97 MET A O 1
ATOM 714 N N . LEU A 1 98 ? -5.854 10.922 -0.502 1.00 97.81 98 LEU A N 1
ATOM 715 C CA . LEU A 1 98 ? -5.005 11.688 -1.415 1.00 97.81 98 LEU A CA 1
ATOM 716 C C . LEU A 1 98 ? -3.573 11.146 -1.452 1.00 97.81 98 LEU A C 1
ATOM 718 O O . LEU A 1 98 ? -3.045 10.924 -2.535 1.00 97.81 98 LEU A O 1
ATOM 722 N N . TRP A 1 99 ? -2.965 10.860 -0.298 1.00 98.19 99 TRP A N 1
ATOM 723 C CA . TRP A 1 99 ? -1.615 10.286 -0.250 1.00 98.19 99 TRP A CA 1
ATOM 724 C C . TRP A 1 99 ? -1.553 8.860 -0.802 1.00 98.19 99 TRP A C 1
ATOM 726 O O . TRP A 1 99 ? -0.614 8.519 -1.519 1.00 98.19 99 TRP A O 1
ATOM 736 N N . ALA A 1 100 ? -2.570 8.038 -0.530 1.00 97.69 100 ALA A N 1
ATOM 737 C CA . ALA A 1 100 ? -2.699 6.709 -1.120 1.00 97.69 100 ALA A CA 1
ATOM 738 C C . ALA A 1 100 ? -2.841 6.782 -2.648 1.00 97.69 100 ALA A C 1
ATOM 740 O O . ALA A 1 100 ? -2.144 6.061 -3.358 1.00 97.69 100 ALA A O 1
ATOM 741 N N . ALA A 1 101 ? -3.693 7.677 -3.155 1.00 97.81 101 ALA A N 1
ATOM 742 C CA . ALA A 1 101 ? -3.864 7.898 -4.586 1.00 97.81 101 ALA A CA 1
ATOM 743 C C . ALA A 1 101 ? -2.573 8.419 -5.226 1.00 97.81 101 ALA A C 1
ATOM 745 O O . ALA A 1 101 ? -2.149 7.875 -6.237 1.00 97.81 101 ALA A O 1
ATOM 746 N N . ALA A 1 102 ? -1.906 9.405 -4.621 1.00 97.94 102 ALA A N 1
ATOM 747 C CA . ALA A 1 102 ? -0.636 9.936 -5.112 1.00 97.94 102 ALA A CA 1
ATOM 748 C C . ALA A 1 102 ? 0.444 8.846 -5.190 1.00 97.94 102 ALA A C 1
ATOM 750 O O . ALA A 1 102 ? 1.114 8.721 -6.214 1.00 97.94 102 ALA A O 1
ATOM 751 N N . CYS A 1 103 ? 0.569 8.013 -4.151 1.00 98.19 103 CYS A N 1
ATOM 752 C CA . CYS A 1 103 ? 1.479 6.868 -4.148 1.00 98.19 103 CYS A CA 1
ATOM 753 C C . CYS A 1 103 ? 1.151 5.901 -5.296 1.00 98.19 103 CYS A C 1
ATOM 755 O O . CYS A 1 103 ? 2.017 5.580 -6.108 1.00 98.19 103 CYS A O 1
ATOM 757 N N . TRP A 1 104 ? -0.115 5.498 -5.415 1.00 97.62 104 TRP A N 1
ATOM 758 C CA . TRP A 1 104 ? -0.563 4.556 -6.437 1.00 97.62 104 TRP A CA 1
ATOM 759 C C . TRP A 1 104 ? -0.385 5.082 -7.867 1.00 97.62 104 TRP A C 1
ATOM 761 O O . TRP A 1 104 ? 0.181 4.387 -8.710 1.00 97.62 104 TRP A O 1
ATOM 771 N N . PHE A 1 105 ? -0.801 6.323 -8.135 1.00 96.50 105 PHE A N 1
ATOM 772 C CA . PHE A 1 105 ? -0.635 6.956 -9.442 1.00 96.50 105 PHE A CA 1
ATOM 773 C C . PHE A 1 105 ? 0.836 7.106 -9.807 1.00 96.50 105 PHE A C 1
ATOM 775 O O . PHE A 1 105 ? 1.202 6.808 -10.938 1.00 96.50 105 PHE A O 1
ATOM 782 N N . THR A 1 106 ? 1.693 7.495 -8.859 1.00 96.19 106 THR A N 1
ATOM 783 C CA . THR A 1 106 ? 3.135 7.596 -9.115 1.00 96.19 106 THR A CA 1
ATOM 784 C C . THR A 1 106 ? 3.717 6.236 -9.500 1.00 96.19 106 THR A C 1
ATOM 786 O O . THR A 1 106 ? 4.433 6.142 -10.492 1.00 96.19 106 THR A O 1
ATOM 789 N N . LEU A 1 107 ? 3.353 5.160 -8.792 1.00 94.88 107 LEU A N 1
ATOM 790 C CA . LEU A 1 107 ? 3.792 3.802 -9.133 1.00 94.88 107 LEU A CA 1
ATOM 791 C C . LEU A 1 107 ? 3.333 3.373 -10.535 1.00 94.88 107 LEU A C 1
ATOM 793 O O . LEU A 1 107 ? 4.131 2.815 -11.285 1.00 94.88 107 LEU A O 1
ATOM 797 N N . ILE A 1 108 ? 2.085 3.665 -10.917 1.00 91.88 108 ILE A N 1
ATOM 798 C CA . ILE A 1 108 ? 1.579 3.378 -12.270 1.00 91.88 108 ILE A CA 1
ATOM 799 C C . ILE A 1 108 ? 2.310 4.206 -13.327 1.00 91.88 108 ILE A C 1
ATOM 801 O O . ILE A 1 108 ? 2.682 3.663 -14.364 1.00 91.88 108 ILE A O 1
ATOM 805 N N . LEU A 1 109 ? 2.533 5.498 -13.082 1.00 91.12 109 LEU A N 1
ATOM 806 C CA . LEU A 1 109 ? 3.224 6.386 -14.019 1.00 91.12 109 LEU A CA 1
ATOM 807 C C . LEU A 1 109 ? 4.672 5.959 -14.247 1.00 91.12 109 LEU A C 1
ATOM 809 O O . LEU A 1 109 ? 5.142 6.006 -15.382 1.00 91.12 109 LEU A O 1
ATOM 813 N N . ILE A 1 110 ? 5.361 5.508 -13.194 1.00 91.00 110 ILE A N 1
ATOM 814 C CA . ILE A 1 110 ? 6.690 4.908 -13.318 1.00 91.00 110 ILE A CA 1
ATOM 815 C C . ILE A 1 110 ? 6.588 3.627 -14.143 1.00 91.00 110 ILE A C 1
ATOM 817 O O . ILE A 1 110 ? 7.263 3.496 -15.154 1.00 91.00 110 ILE A O 1
ATOM 821 N N . ALA A 1 111 ? 5.717 2.694 -13.760 1.00 87.12 111 ALA A N 1
ATOM 822 C CA . ALA A 1 111 ? 5.619 1.396 -14.421 1.00 87.12 111 ALA A CA 1
ATOM 823 C C . ALA A 1 111 ? 5.137 1.476 -15.885 1.00 87.12 111 ALA A C 1
ATOM 825 O O . ALA A 1 111 ? 5.370 0.555 -16.665 1.00 87.12 111 ALA A O 1
ATOM 826 N N . SER A 1 112 ? 4.501 2.586 -16.267 1.00 84.38 112 SER A N 1
ATOM 827 C CA . SER A 1 112 ? 4.036 2.863 -17.631 1.00 84.38 112 SER A CA 1
ATOM 828 C C . SER A 1 112 ? 5.079 3.565 -18.509 1.00 84.38 112 SER A C 1
ATOM 830 O O . SER A 1 112 ? 4.782 3.873 -19.665 1.00 84.38 112 SER A O 1
ATOM 832 N N . GLN A 1 113 ? 6.284 3.845 -17.997 1.00 83.94 113 GLN A N 1
ATOM 833 C CA . GLN A 1 113 ? 7.334 4.487 -18.787 1.00 83.94 113 GLN A CA 1
ATOM 834 C C . GLN A 1 113 ? 7.750 3.595 -19.970 1.00 83.94 113 GLN A C 1
ATOM 836 O O . GLN A 1 113 ? 8.021 2.408 -19.767 1.00 83.94 113 GLN A O 1
ATOM 841 N N . PRO A 1 114 ? 7.886 4.142 -21.195 1.00 78.44 114 PRO A N 1
ATOM 842 C CA . PRO A 1 114 ? 8.323 3.371 -22.362 1.00 78.44 114 PRO A CA 1
ATOM 843 C C . PRO A 1 114 ? 9.661 2.658 -22.137 1.00 78.44 114 PRO A C 1
ATOM 845 O O . PRO A 1 114 ? 9.827 1.512 -22.547 1.00 78.44 114 PRO A O 1
ATOM 848 N N . ALA A 1 115 ? 10.573 3.303 -21.403 1.00 75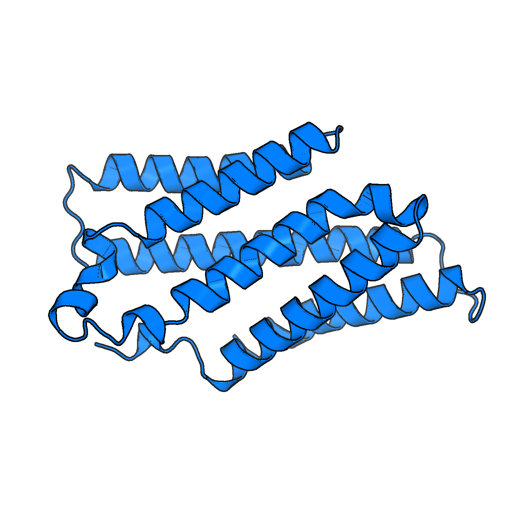.25 115 ALA A N 1
ATOM 849 C CA . ALA A 1 115 ? 11.872 2.752 -21.030 1.00 75.25 115 ALA A CA 1
ATOM 850 C C . ALA A 1 115 ? 11.781 1.469 -20.179 1.00 75.25 115 ALA A C 1
ATOM 852 O O . ALA A 1 115 ? 12.730 0.696 -20.164 1.00 75.25 115 ALA A O 1
ATOM 853 N N . LEU A 1 116 ? 10.661 1.207 -19.498 1.00 74.06 116 LEU A N 1
ATOM 854 C CA . LEU A 1 116 ? 10.436 -0.019 -18.714 1.00 74.06 116 LEU A CA 1
ATOM 855 C C . LEU A 1 116 ? 9.593 -1.063 -19.460 1.00 74.06 116 LEU A C 1
ATOM 857 O O . LEU A 1 116 ? 9.464 -2.202 -19.013 1.00 74.06 116 LEU A O 1
ATOM 861 N N . LEU A 1 117 ? 9.024 -0.684 -20.604 1.00 73.50 117 LEU A N 1
ATOM 862 C CA . LEU A 1 117 ? 8.115 -1.497 -21.409 1.00 73.50 117 LEU A CA 1
ATOM 863 C C . LEU A 1 117 ? 8.761 -1.926 -22.729 1.00 73.50 117 LEU A C 1
ATOM 865 O O . LEU A 1 117 ? 8.070 -2.138 -23.713 1.00 73.50 117 LEU A O 1
ATOM 869 N N . GLN A 1 118 ? 10.082 -2.047 -22.793 1.00 69.62 118 GLN A N 1
ATOM 870 C CA . GLN A 1 118 ? 10.803 -2.308 -24.050 1.00 69.62 118 GLN A CA 1
ATOM 871 C C . GLN A 1 118 ? 10.401 -3.645 -24.686 1.00 69.62 118 GLN A C 1
ATOM 873 O O . GLN A 1 118 ? 10.187 -3.735 -25.893 1.00 69.62 118 GLN A O 1
ATOM 878 N N . TRP A 1 119 ? 10.159 -4.653 -23.846 1.00 65.56 119 TRP A N 1
ATOM 879 C CA . TRP A 1 119 ? 9.601 -5.953 -24.226 1.00 65.56 119 TRP A CA 1
ATOM 880 C C . TRP A 1 119 ? 8.232 -5.851 -24.928 1.00 65.56 119 TRP A C 1
ATOM 882 O O . TRP A 1 119 ? 7.854 -6.755 -25.674 1.00 65.56 119 TRP A O 1
ATOM 892 N N . ARG A 1 120 ? 7.494 -4.740 -24.764 1.00 63.62 120 ARG A N 1
ATOM 893 C CA . ARG A 1 120 ? 6.226 -4.463 -25.464 1.00 63.62 120 ARG A CA 1
ATOM 894 C C . ARG A 1 120 ? 6.401 -4.392 -26.976 1.00 63.62 120 ARG A C 1
ATOM 896 O O . ARG A 1 120 ? 5.447 -4.686 -27.690 1.00 63.62 120 ARG A O 1
ATOM 903 N N . GLN A 1 121 ? 7.581 -3.995 -27.458 1.00 64.56 121 GLN A N 1
ATOM 904 C CA . GLN A 1 121 ? 7.862 -3.970 -28.894 1.00 64.56 121 GLN A CA 1
ATOM 905 C C . GLN A 1 121 ? 7.853 -5.386 -29.484 1.00 64.56 121 GLN A C 1
ATOM 907 O O . GLN A 1 121 ? 7.364 -5.576 -30.592 1.00 64.56 121 GLN A O 1
ATOM 912 N N . ALA A 1 122 ? 8.320 -6.379 -28.721 1.00 68.88 122 ALA A N 1
ATOM 913 C CA . ALA A 1 122 ? 8.318 -7.782 -29.125 1.00 68.88 122 ALA A CA 1
ATOM 914 C C . ALA A 1 122 ? 6.964 -8.474 -28.872 1.00 68.88 122 ALA A C 1
ATOM 916 O O . ALA A 1 122 ? 6.553 -9.323 -29.659 1.00 68.88 122 ALA A O 1
ATOM 917 N N . TYR A 1 123 ? 6.243 -8.095 -27.806 1.00 68.50 123 TYR A N 1
ATOM 918 C CA . TYR A 1 123 ? 4.995 -8.753 -27.396 1.00 68.50 123 TYR A CA 1
ATOM 919 C C . TYR A 1 123 ? 3.888 -7.748 -27.012 1.00 68.50 123 TYR A C 1
ATOM 921 O O . TYR A 1 123 ? 3.562 -7.585 -25.832 1.00 68.50 123 TYR A O 1
ATOM 929 N N . PRO A 1 124 ? 3.251 -7.075 -27.988 1.00 65.19 124 PRO A N 1
ATOM 930 C CA . PRO A 1 124 ? 2.303 -5.988 -27.721 1.00 65.19 124 PRO A CA 1
ATOM 931 C C . PRO A 1 124 ? 1.035 -6.425 -26.970 1.00 65.19 124 PRO A C 1
ATOM 933 O O . PRO A 1 124 ? 0.447 -5.626 -26.239 1.00 65.19 124 PRO A O 1
ATOM 936 N N . THR A 1 125 ? 0.620 -7.689 -27.097 1.00 66.25 125 THR A N 1
ATOM 937 C CA . THR A 1 125 ? -0.538 -8.254 -26.380 1.00 66.25 125 THR A CA 1
ATOM 938 C C . THR A 1 125 ? -0.187 -8.779 -24.986 1.00 66.25 125 THR A C 1
ATOM 940 O O . THR A 1 125 ? -1.069 -8.852 -24.129 1.00 66.25 125 THR A O 1
ATOM 943 N N . ALA A 1 126 ? 1.092 -9.075 -24.713 1.00 64.56 126 ALA A N 1
ATOM 944 C CA . ALA A 1 126 ? 1.540 -9.600 -23.422 1.00 64.56 126 ALA A CA 1
ATOM 945 C C . ALA A 1 126 ? 1.411 -8.572 -22.285 1.00 64.56 126 ALA A C 1
ATOM 947 O O . ALA A 1 126 ? 1.333 -8.956 -21.124 1.00 64.56 126 ALA A O 1
ATOM 948 N N . VAL A 1 127 ? 1.280 -7.277 -22.600 1.00 59.03 127 VAL A N 1
ATOM 949 C CA . VAL A 1 127 ? 1.009 -6.207 -21.617 1.00 59.03 127 VAL A CA 1
ATOM 950 C C . VAL A 1 127 ? -0.298 -6.407 -20.866 1.00 59.03 127 VAL A C 1
ATOM 952 O O . VAL A 1 127 ? -0.385 -6.095 -19.683 1.00 59.03 127 VAL A O 1
ATOM 955 N N . TRP A 1 128 ? -1.313 -6.955 -21.524 1.00 56.88 128 TRP A N 1
ATOM 956 C CA . TRP A 1 128 ? -2.596 -7.236 -20.880 1.00 56.88 128 TRP A CA 1
ATOM 957 C C . TRP A 1 128 ? -2.563 -8.523 -20.051 1.00 56.88 128 TRP A C 1
ATOM 959 O O . TRP A 1 128 ? -3.433 -8.737 -19.212 1.00 56.88 128 TRP A O 1
ATOM 969 N N . GLN A 1 129 ? -1.546 -9.361 -20.266 1.00 57.66 129 GLN A N 1
ATOM 970 C CA . GLN A 1 129 ? -1.304 -10.599 -19.528 1.00 57.66 129 GLN A CA 1
ATOM 971 C C . GLN A 1 129 ? -0.231 -10.441 -18.441 1.00 57.66 129 GLN A C 1
ATOM 973 O O . GLN A 1 129 ? -0.041 -11.358 -17.640 1.00 57.66 129 GLN A O 1
ATOM 978 N N . SER A 1 130 ? 0.482 -9.309 -18.412 1.00 64.75 130 SER A N 1
ATOM 979 C CA . SER A 1 130 ? 1.574 -9.085 -17.474 1.00 64.75 130 SER A CA 1
ATOM 980 C C . SER A 1 130 ? 1.050 -8.804 -16.070 1.00 64.75 130 SER A C 1
ATOM 982 O O . SER A 1 130 ? -0.065 -8.317 -15.848 1.00 64.75 130 SER A O 1
ATOM 984 N N . HIS A 1 131 ? 1.896 -9.089 -15.082 1.00 71.88 131 HIS A N 1
ATOM 985 C CA . HIS A 1 131 ? 1.576 -8.866 -13.675 1.00 71.88 131 HIS A CA 1
ATOM 986 C C . HIS A 1 131 ? 1.428 -7.386 -13.308 1.00 71.88 131 HIS A C 1
ATOM 988 O O . HIS A 1 131 ? 1.032 -7.081 -12.187 1.00 71.88 131 HIS A O 1
ATOM 994 N N . LEU A 1 132 ? 1.666 -6.471 -14.249 1.00 76.44 132 LEU A N 1
ATOM 995 C CA . LEU A 1 132 ? 1.508 -5.035 -14.075 1.00 76.44 132 LEU A CA 1
ATOM 996 C C . LEU A 1 132 ? 0.098 -4.650 -13.594 1.00 76.44 132 LEU A C 1
ATOM 998 O O . LEU A 1 132 ? -0.050 -3.913 -12.618 1.00 76.44 132 LEU A O 1
ATOM 1002 N N . TRP A 1 133 ? -0.953 -5.169 -14.232 1.00 81.25 133 TRP A N 1
ATOM 1003 C CA . TRP A 1 133 ? -2.337 -4.814 -13.887 1.00 81.25 133 TRP A CA 1
ATOM 1004 C C . TRP A 1 133 ? -2.808 -5.490 -12.598 1.00 81.25 133 TRP A C 1
ATOM 1006 O O . TRP A 1 133 ? -3.390 -4.845 -11.728 1.00 81.25 133 TRP A O 1
ATOM 1016 N N . GLY A 1 134 ? -2.490 -6.776 -12.425 1.00 84.00 134 GLY A N 1
ATOM 1017 C CA . GLY A 1 134 ? -2.798 -7.500 -11.187 1.00 84.00 134 GLY A CA 1
ATOM 1018 C C . GLY A 1 134 ? -2.044 -6.942 -9.974 1.00 84.00 134 GLY A C 1
ATOM 1019 O O . GLY A 1 134 ? -2.619 -6.804 -8.895 1.00 84.00 134 GLY A O 1
ATOM 1020 N N . GLY A 1 135 ? -0.775 -6.570 -10.155 1.00 86.75 135 GLY A N 1
ATOM 1021 C CA . GLY A 1 135 ? 0.075 -5.945 -9.144 1.00 86.75 135 GLY A CA 1
ATOM 1022 C C . GLY A 1 135 ? -0.367 -4.524 -8.798 1.00 86.75 135 GLY A C 1
ATOM 1023 O O . GLY A 1 135 ? -0.476 -4.186 -7.622 1.00 86.75 135 GLY A O 1
ATOM 1024 N N . SER A 1 136 ? -0.707 -3.702 -9.794 1.00 89.94 136 SER A N 1
ATOM 1025 C CA . SER A 1 136 ? -1.230 -2.350 -9.547 1.00 89.94 136 SER A CA 1
ATOM 1026 C C . SER A 1 136 ? -2.587 -2.372 -8.837 1.00 89.94 136 SER A C 1
ATOM 1028 O O . SER A 1 136 ? -2.780 -1.601 -7.895 1.00 89.94 136 SER A O 1
ATOM 1030 N N . ALA A 1 137 ? -3.495 -3.281 -9.212 1.00 92.00 137 ALA A N 1
ATOM 1031 C CA . ALA A 1 137 ? -4.759 -3.490 -8.503 1.00 92.00 137 ALA A CA 1
ATOM 1032 C C . ALA A 1 137 ? -4.530 -3.965 -7.059 1.00 92.00 137 ALA A C 1
ATOM 1034 O O . ALA A 1 137 ? -5.152 -3.450 -6.128 1.00 92.00 137 ALA A O 1
ATOM 1035 N N . LEU A 1 138 ? -3.595 -4.899 -6.852 1.00 92.69 138 LEU A N 1
ATOM 1036 C CA . LEU A 1 138 ? -3.204 -5.375 -5.526 1.00 92.69 138 LEU A CA 1
ATOM 1037 C C . LEU A 1 138 ? -2.714 -4.222 -4.634 1.00 92.69 138 LEU A C 1
ATOM 1039 O O . LEU A 1 138 ? -3.222 -4.053 -3.526 1.00 92.69 138 LEU A O 1
ATOM 1043 N N . ILE A 1 139 ? -1.782 -3.394 -5.119 1.00 94.75 139 ILE A N 1
ATOM 1044 C CA . ILE A 1 139 ? -1.267 -2.238 -4.367 1.00 94.75 139 ILE A CA 1
ATOM 1045 C C . ILE A 1 139 ? -2.391 -1.248 -4.048 1.00 94.75 139 ILE A C 1
ATOM 1047 O O . ILE A 1 139 ? -2.469 -0.777 -2.914 1.00 94.75 139 ILE A O 1
ATOM 1051 N N . ALA A 1 140 ? -3.288 -0.961 -5.000 1.00 96.62 140 ALA A N 1
ATOM 1052 C CA . ALA A 1 140 ? -4.428 -0.072 -4.768 1.00 96.62 140 ALA A CA 1
ATOM 1053 C C . ALA A 1 140 ? -5.286 -0.551 -3.589 1.00 96.62 140 ALA A C 1
ATOM 1055 O O . ALA A 1 140 ? -5.613 0.224 -2.687 1.00 96.62 140 ALA A O 1
ATOM 1056 N N . LEU A 1 141 ? -5.619 -1.846 -3.576 1.00 96.81 141 LEU A N 1
ATOM 1057 C CA . LEU A 1 141 ? -6.435 -2.459 -2.530 1.00 96.81 141 LEU A CA 1
ATOM 1058 C C . LEU A 1 141 ? -5.724 -2.448 -1.173 1.00 96.81 141 LEU A C 1
ATOM 1060 O O . LEU A 1 141 ? -6.354 -2.140 -0.161 1.00 96.81 141 LEU A O 1
ATOM 1064 N N . MET A 1 142 ? -4.418 -2.725 -1.142 1.00 96.19 142 MET A N 1
ATOM 1065 C CA . MET A 1 142 ? -3.620 -2.686 0.087 1.00 96.19 142 MET A CA 1
ATOM 1066 C C . MET A 1 142 ? -3.499 -1.262 0.653 1.00 96.19 142 MET A C 1
ATOM 1068 O O . MET A 1 142 ? -3.728 -1.046 1.845 1.00 96.19 142 MET A O 1
ATOM 1072 N N . LEU A 1 143 ? -3.232 -0.260 -0.192 1.00 97.44 143 LEU A N 1
ATOM 1073 C CA . LEU A 1 143 ? -3.211 1.148 0.219 1.00 97.44 143 LEU A CA 1
ATOM 1074 C C . LEU A 1 143 ? -4.581 1.587 0.749 1.00 97.44 143 LEU A C 1
ATOM 1076 O O . LEU A 1 143 ? -4.674 2.201 1.813 1.00 97.44 143 LEU A O 1
ATOM 1080 N N . ALA A 1 144 ? -5.661 1.214 0.064 1.00 96.50 144 ALA A N 1
ATOM 1081 C CA . ALA A 1 144 ? -7.014 1.494 0.522 1.00 96.50 144 ALA A CA 1
ATOM 1082 C C . ALA A 1 144 ? -7.339 0.782 1.854 1.00 96.50 144 ALA A C 1
ATOM 1084 O O . ALA A 1 144 ? -7.985 1.375 2.722 1.00 96.50 144 ALA A O 1
ATOM 1085 N N . ALA A 1 145 ? -6.819 -0.428 2.093 1.00 94.44 145 ALA A N 1
ATOM 1086 C CA . ALA A 1 145 ? -6.937 -1.097 3.388 1.00 94.44 145 ALA A CA 1
ATOM 1087 C C . ALA A 1 145 ? -6.259 -0.298 4.522 1.00 94.44 145 ALA A C 1
ATOM 1089 O O . ALA A 1 145 ? -6.841 -0.175 5.603 1.00 94.44 145 ALA A O 1
ATOM 1090 N N . VAL A 1 146 ? -5.096 0.325 4.270 1.00 95.75 146 VAL A N 1
ATOM 1091 C CA . VAL A 1 146 ? -4.411 1.230 5.222 1.00 95.75 146 VAL A CA 1
ATOM 1092 C C . VAL A 1 146 ? -5.225 2.506 5.490 1.00 95.75 146 VAL A C 1
ATOM 1094 O O . VAL A 1 146 ? -5.311 2.975 6.632 1.00 95.75 146 VAL A O 1
ATOM 1097 N N . VAL A 1 147 ? -5.883 3.061 4.468 1.00 95.44 147 VAL A N 1
ATOM 1098 C CA . VAL A 1 147 ? -6.773 4.229 4.612 1.00 95.44 147 VAL A CA 1
ATOM 1099 C C . VAL A 1 147 ? -7.972 3.915 5.520 1.00 95.44 147 VAL A C 1
ATOM 1101 O O . VAL A 1 147 ? -8.368 4.742 6.351 1.00 95.44 147 VAL A O 1
ATOM 1104 N N . MET A 1 148 ? -8.555 2.721 5.389 1.00 91.94 148 MET A N 1
ATOM 1105 C CA . MET A 1 148 ? -9.804 2.344 6.063 1.00 91.94 148 MET A CA 1
ATOM 1106 C C . MET A 1 148 ? -9.653 1.998 7.550 1.00 91.94 148 MET A C 1
ATOM 1108 O O . MET A 1 148 ? -10.654 2.019 8.264 1.00 91.94 148 MET A O 1
ATOM 1112 N N . GLN A 1 149 ? -8.439 1.739 8.049 1.00 87.75 149 GLN A N 1
ATOM 1113 C CA . GLN A 1 149 ? -8.189 1.173 9.389 1.00 87.75 149 GLN A CA 1
ATOM 1114 C C . GLN A 1 149 ? -8.997 1.817 10.528 1.00 87.75 149 GLN A C 1
ATOM 1116 O O . GLN A 1 149 ? -9.672 1.120 11.284 1.00 87.75 149 GLN A O 1
ATOM 1121 N N . LYS A 1 150 ? -8.986 3.154 10.629 1.00 85.00 150 LYS A N 1
ATOM 1122 C CA . LYS A 1 150 ? -9.703 3.881 11.696 1.00 85.00 150 LYS A CA 1
ATOM 1123 C C . LYS A 1 150 ? -11.222 3.904 11.506 1.00 85.00 150 LYS A C 1
ATOM 1125 O O . LYS A 1 150 ? -11.959 4.085 12.467 1.00 85.00 150 LYS A O 1
ATOM 1130 N N . GLN A 1 151 ? -11.702 3.717 10.280 1.00 86.31 151 GLN A N 1
ATOM 1131 C CA . GLN A 1 151 ? -13.119 3.841 9.943 1.00 86.31 151 GLN A CA 1
ATOM 1132 C C . GLN A 1 151 ? -13.890 2.524 10.155 1.00 86.31 151 GLN A C 1
ATOM 1134 O O . GLN A 1 151 ? -15.088 2.532 10.439 1.00 86.31 151 GLN A O 1
ATOM 1139 N N . ILE A 1 152 ? -13.182 1.389 10.104 1.00 85.44 152 ILE A N 1
ATOM 1140 C CA . ILE A 1 152 ? -13.712 0.034 10.337 1.00 85.44 152 ILE A CA 1
ATOM 1141 C C . ILE A 1 152 ? -14.364 -0.086 11.723 1.00 85.44 152 ILE A C 1
ATOM 1143 O O . ILE A 1 152 ? -15.338 -0.819 11.882 1.00 85.44 152 ILE A O 1
ATOM 1147 N N . ALA A 1 153 ? -13.872 0.634 12.735 1.00 79.25 153 ALA A N 1
ATOM 1148 C CA . ALA A 1 153 ? -14.442 0.579 14.080 1.00 79.25 153 ALA A CA 1
ATOM 1149 C C . ALA A 1 153 ? -15.880 1.125 14.136 1.00 79.25 153 ALA A C 1
ATOM 1151 O O . ALA A 1 153 ? -16.717 0.527 14.805 1.00 79.25 153 ALA A O 1
ATOM 1152 N N . GLY A 1 154 ? -16.194 2.188 13.389 1.00 79.31 154 GLY A N 1
ATOM 1153 C CA . GLY A 1 154 ? -17.469 2.902 13.519 1.00 79.31 154 GLY A CA 1
ATOM 1154 C C . GLY A 1 154 ? -18.580 2.481 12.553 1.00 79.31 154 GLY A C 1
ATOM 1155 O O . GLY A 1 154 ? -19.726 2.856 12.772 1.00 79.31 154 GLY A O 1
ATOM 1156 N N . ARG A 1 155 ? -18.285 1.752 11.463 1.00 87.81 155 ARG A N 1
ATOM 1157 C CA . ARG A 1 155 ? -19.265 1.520 10.379 1.00 87.81 155 ARG A CA 1
ATOM 1158 C C . ARG A 1 155 ? -19.240 0.087 9.847 1.00 87.81 155 ARG A C 1
ATOM 1160 O O . ARG A 1 155 ? -18.239 -0.355 9.290 1.00 87.81 155 ARG A O 1
ATOM 1167 N N . LEU A 1 156 ? -20.368 -0.626 9.945 1.00 87.44 156 LEU A N 1
ATOM 1168 C CA . LEU A 1 156 ? -20.492 -2.022 9.489 1.00 87.44 156 LEU A CA 1
ATOM 1169 C C . LEU A 1 156 ? -20.211 -2.199 7.991 1.00 87.44 156 LEU A C 1
ATOM 1171 O O . LEU A 1 156 ? -19.541 -3.155 7.606 1.00 87.44 156 LEU A O 1
ATOM 1175 N N . TRP A 1 157 ? -20.675 -1.276 7.145 1.00 91.38 157 TRP A N 1
ATOM 1176 C CA . TRP A 1 157 ? -20.440 -1.363 5.701 1.00 91.38 157 TRP A CA 1
ATOM 1177 C C . TRP A 1 157 ? -18.949 -1.243 5.350 1.00 91.38 157 TRP A C 1
ATOM 1179 O O . TRP A 1 157 ? -18.469 -1.967 4.484 1.00 91.38 157 TRP A O 1
ATOM 1189 N N . MET A 1 158 ? -18.187 -0.423 6.085 1.00 90.19 158 MET A N 1
ATOM 1190 C CA . MET A 1 158 ? -16.734 -0.312 5.908 1.00 90.19 158 MET A CA 1
ATOM 1191 C C . MET A 1 158 ? -16.002 -1.571 6.364 1.00 90.19 158 MET A C 1
ATOM 1193 O O . MET A 1 158 ? -15.004 -1.949 5.760 1.00 90.19 158 MET A O 1
ATOM 1197 N N . ARG A 1 159 ? -16.510 -2.258 7.397 1.00 90.44 159 ARG A N 1
ATOM 1198 C CA . ARG A 1 159 ? -15.988 -3.577 7.793 1.00 90.44 159 ARG A CA 1
ATOM 1199 C C . ARG A 1 159 ? -16.179 -4.591 6.670 1.00 90.44 159 ARG A C 1
ATOM 1201 O O . ARG A 1 159 ? -15.234 -5.297 6.338 1.00 90.44 159 ARG A O 1
ATOM 1208 N N . ARG A 1 160 ? -17.382 -4.647 6.085 1.00 92.25 160 ARG A N 1
ATOM 1209 C CA . ARG A 1 160 ? -17.689 -5.544 4.959 1.00 92.25 160 ARG A CA 1
ATOM 1210 C C . ARG A 1 160 ? -16.793 -5.239 3.763 1.00 92.25 160 ARG A C 1
ATOM 1212 O O . ARG A 1 160 ? -16.147 -6.151 3.269 1.00 92.25 160 ARG A O 1
ATOM 1219 N N . LEU A 1 161 ? -16.675 -3.964 3.388 1.00 93.56 161 LEU A N 1
ATOM 1220 C CA . LEU A 1 161 ? -15.802 -3.526 2.300 1.00 93.56 161 LEU A CA 1
ATOM 1221 C C . LEU A 1 161 ? -14.340 -3.926 2.538 1.00 93.56 161 LEU A C 1
ATOM 1223 O O . LEU A 1 161 ? -13.726 -4.522 1.661 1.00 93.56 161 LEU A O 1
ATOM 1227 N N . HIS A 1 162 ? -13.806 -3.678 3.737 1.00 93.50 162 HIS A N 1
ATOM 1228 C CA . HIS A 1 162 ? -12.441 -4.069 4.090 1.00 93.50 162 HIS A CA 1
ATOM 1229 C C . HIS A 1 162 ? -12.217 -5.585 3.974 1.00 93.50 162 HIS A C 1
ATOM 1231 O O . HIS A 1 162 ? -11.205 -6.016 3.428 1.00 93.50 162 HIS A O 1
ATOM 1237 N N . VAL A 1 163 ? -13.162 -6.402 4.451 1.00 92.25 163 VAL A N 1
ATOM 1238 C CA . VAL A 1 163 ? -13.081 -7.866 4.321 1.00 92.25 163 VAL A CA 1
ATOM 1239 C C . VAL A 1 163 ? -13.133 -8.284 2.852 1.00 92.25 163 VAL A C 1
ATOM 1241 O O . VAL A 1 163 ? -12.264 -9.031 2.418 1.00 92.25 163 VAL A O 1
ATOM 1244 N N . SER A 1 164 ? -14.092 -7.775 2.075 1.00 94.00 164 SER A N 1
ATOM 1245 C CA . SER A 1 164 ? -14.215 -8.081 0.645 1.00 94.00 164 SER A CA 1
ATOM 1246 C C . SER A 1 164 ? -12.945 -7.721 -0.128 1.00 94.00 164 SER A C 1
ATOM 1248 O O . SER A 1 164 ? -12.442 -8.539 -0.892 1.00 94.00 164 SER A O 1
ATOM 1250 N N . MET A 1 165 ? -12.375 -6.539 0.119 1.00 94.12 165 MET A N 1
ATOM 1251 C CA . MET A 1 165 ? -11.110 -6.126 -0.491 1.00 94.12 165 MET A CA 1
ATOM 1252 C C . MET A 1 165 ? -9.960 -7.054 -0.105 1.00 94.12 165 MET A C 1
ATOM 1254 O O . MET A 1 165 ? -9.185 -7.441 -0.971 1.00 94.12 165 MET A O 1
ATOM 1258 N N . ASN A 1 166 ? -9.855 -7.448 1.167 1.00 92.62 166 ASN A N 1
ATOM 1259 C CA . ASN A 1 166 ? -8.786 -8.339 1.615 1.00 92.62 166 ASN A CA 1
ATOM 1260 C C . ASN A 1 166 ? -8.918 -9.764 1.067 1.00 92.62 166 ASN A C 1
ATOM 1262 O O . ASN A 1 166 ? -7.902 -10.415 0.838 1.00 92.62 166 ASN A O 1
ATOM 1266 N N . VAL A 1 167 ? -10.139 -10.242 0.809 1.00 92.56 167 VAL A N 1
ATOM 1267 C CA . VAL A 1 167 ? -10.345 -11.499 0.074 1.00 92.56 167 VAL A CA 1
ATOM 1268 C C . VAL A 1 167 ? -9.781 -11.376 -1.341 1.00 92.56 167 VAL A C 1
ATOM 1270 O O . VAL A 1 167 ? -9.022 -12.240 -1.768 1.00 92.56 167 VAL A O 1
ATOM 1273 N N . VAL A 1 168 ? -10.068 -10.276 -2.045 1.00 93.62 168 VAL A N 1
ATOM 1274 C CA . VAL A 1 168 ? -9.498 -10.028 -3.381 1.00 93.62 168 VAL A CA 1
ATOM 1275 C C . VAL A 1 168 ? -7.971 -9.904 -3.320 1.00 93.62 168 VAL A C 1
ATOM 1277 O O . VAL A 1 168 ? -7.284 -10.504 -4.140 1.00 93.62 168 VAL A O 1
ATOM 1280 N N . VAL A 1 169 ? -7.419 -9.205 -2.323 1.00 92.62 169 VAL A N 1
ATOM 1281 C CA . VAL A 1 169 ? -5.965 -9.123 -2.076 1.00 92.62 169 VAL A CA 1
ATOM 1282 C C . VAL A 1 169 ? -5.358 -10.514 -1.903 1.00 92.62 169 VAL A C 1
ATOM 1284 O O . VAL A 1 169 ? -4.346 -10.812 -2.532 1.00 92.62 169 VAL A O 1
ATOM 1287 N N . ALA A 1 170 ? -5.976 -11.380 -1.097 1.00 89.81 170 ALA A N 1
ATOM 1288 C CA . ALA A 1 170 ? -5.498 -12.742 -0.881 1.00 89.81 170 ALA A CA 1
ATOM 1289 C C . ALA A 1 170 ? -5.508 -13.565 -2.179 1.00 89.81 170 ALA A C 1
ATOM 1291 O O . ALA A 1 170 ? -4.531 -14.251 -2.471 1.00 89.81 170 ALA A O 1
ATOM 1292 N N . LEU A 1 171 ? -6.563 -13.447 -2.991 1.00 90.00 171 LEU A N 1
ATOM 1293 C CA . LEU A 1 171 ? -6.656 -14.114 -4.294 1.00 90.00 171 LEU A CA 1
ATOM 1294 C C . LEU A 1 171 ? -5.608 -13.597 -5.288 1.00 90.00 171 LEU A C 1
ATOM 1296 O O . LEU A 1 171 ? -4.973 -14.394 -5.979 1.00 90.00 171 LEU A O 1
ATOM 1300 N N . LEU A 1 172 ? -5.386 -12.280 -5.344 1.00 88.88 172 LEU A N 1
ATOM 1301 C CA . LEU A 1 172 ? -4.369 -11.675 -6.207 1.00 88.88 172 LEU A CA 1
ATOM 1302 C C . LEU A 1 172 ? -2.958 -12.095 -5.785 1.00 88.88 172 LEU A C 1
ATOM 1304 O O . LEU A 1 172 ? -2.152 -12.450 -6.642 1.00 88.88 172 LEU A O 1
ATOM 1308 N N . LEU A 1 173 ? -2.669 -12.108 -4.482 1.00 86.88 173 LEU A N 1
ATOM 1309 C CA . LEU A 1 173 ? -1.399 -12.599 -3.945 1.00 86.88 173 LEU A CA 1
ATOM 1310 C C . LEU A 1 173 ? -1.195 -14.085 -4.245 1.00 86.88 173 LEU A C 1
ATOM 1312 O O . LEU A 1 173 ? -0.108 -14.465 -4.668 1.00 86.88 173 LEU A O 1
ATOM 1316 N N . ALA A 1 174 ? -2.228 -14.914 -4.072 1.00 84.38 174 ALA A N 1
ATOM 1317 C CA . ALA A 1 174 ? -2.164 -16.338 -4.391 1.00 84.38 174 ALA A CA 1
ATOM 1318 C C . ALA A 1 174 ? -1.907 -16.563 -5.885 1.00 84.38 174 ALA A C 1
ATOM 1320 O O . ALA A 1 174 ? -1.026 -17.337 -6.246 1.00 84.38 174 ALA A O 1
ATOM 1321 N N . THR A 1 175 ? -2.613 -15.829 -6.749 1.00 83.81 175 THR A N 1
ATOM 1322 C CA . THR A 1 175 ? -2.422 -15.903 -8.203 1.00 83.81 175 THR A CA 1
ATOM 1323 C C . THR A 1 175 ? -0.981 -15.557 -8.570 1.00 83.81 175 THR A C 1
ATOM 1325 O O . THR A 1 175 ? -0.318 -16.356 -9.218 1.00 83.81 175 THR A O 1
ATOM 1328 N N . GLN A 1 176 ? -0.462 -14.425 -8.083 1.00 80.62 176 GLN A N 1
ATOM 1329 C CA . GLN A 1 176 ? 0.919 -13.995 -8.340 1.00 80.62 176 GLN A CA 1
ATOM 1330 C C . GLN A 1 176 ? 1.970 -14.945 -7.747 1.00 80.62 176 GLN A C 1
ATOM 1332 O O . GLN A 1 176 ? 3.045 -15.114 -8.320 1.00 80.62 176 GLN A O 1
ATOM 1337 N N . ALA A 1 177 ? 1.672 -15.587 -6.615 1.00 78.19 177 ALA A N 1
ATOM 1338 C CA . ALA A 1 177 ? 2.552 -16.583 -6.015 1.00 78.19 177 ALA A CA 1
ATOM 1339 C C . ALA A 1 177 ? 2.619 -17.878 -6.842 1.00 78.19 177 ALA A C 1
ATOM 1341 O O . ALA A 1 177 ? 3.697 -18.457 -6.950 1.00 78.19 177 ALA A O 1
ATOM 1342 N N . ILE A 1 178 ? 1.497 -18.314 -7.428 1.00 77.25 178 ILE A N 1
ATOM 1343 C CA . ILE A 1 178 ? 1.409 -19.536 -8.245 1.00 77.25 178 ILE A CA 1
ATOM 1344 C C . ILE A 1 178 ? 2.012 -19.314 -9.635 1.00 77.25 178 ILE A C 1
ATOM 1346 O O . ILE A 1 178 ? 2.793 -20.135 -10.106 1.00 77.25 178 ILE A O 1
ATOM 1350 N N . THR A 1 179 ? 1.667 -18.210 -10.301 1.00 72.06 179 THR A N 1
ATOM 1351 C CA . THR A 1 179 ? 2.141 -17.925 -11.666 1.00 72.06 179 THR A CA 1
ATOM 1352 C C . THR A 1 179 ? 3.578 -17.406 -11.708 1.00 72.06 179 THR A C 1
ATOM 1354 O O . THR A 1 179 ? 4.162 -17.320 -12.788 1.00 72.06 179 THR A O 1
ATOM 1357 N N . GLY A 1 180 ? 4.141 -17.049 -10.548 1.00 64.56 180 GLY A N 1
ATOM 1358 C CA . GLY A 1 180 ? 5.436 -16.391 -10.421 1.00 64.56 180 GLY A CA 1
ATOM 1359 C C . GLY A 1 180 ? 5.447 -14.978 -11.016 1.00 64.56 180 GLY A C 1
ATOM 1360 O O . GLY A 1 180 ? 4.492 -14.524 -11.642 1.00 64.56 180 GLY A O 1
ATOM 1361 N N . THR A 1 181 ? 6.557 -14.261 -10.847 1.00 56.72 181 THR A N 1
ATOM 1362 C CA . THR A 1 181 ? 6.807 -13.000 -11.558 1.00 56.72 181 THR A CA 1
ATOM 1363 C C . THR A 1 181 ? 7.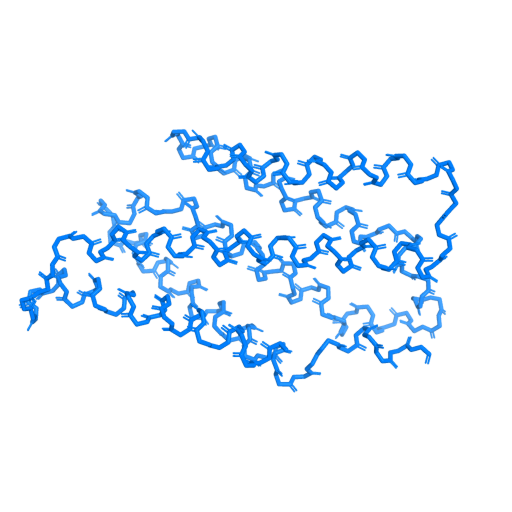174 -13.322 -13.007 1.00 56.72 181 THR A C 1
ATOM 1365 O O . THR A 1 181 ? 8.355 -13.466 -13.320 1.00 56.72 181 THR A O 1
ATOM 1368 N N . ARG A 1 182 ? 6.182 -13.485 -13.895 1.00 51.44 182 ARG A N 1
ATOM 1369 C CA . ARG A 1 182 ? 6.433 -13.803 -15.321 1.00 51.44 182 ARG A CA 1
ATOM 1370 C C . ARG A 1 182 ? 7.391 -12.814 -16.000 1.00 51.44 182 ARG A C 1
ATOM 1372 O O . ARG A 1 182 ? 8.158 -13.228 -16.862 1.00 51.44 182 ARG A O 1
ATOM 1379 N N . ASP A 1 183 ? 7.430 -11.565 -15.540 1.00 50.94 183 ASP A N 1
ATOM 1380 C CA . ASP A 1 183 ? 8.314 -10.525 -16.085 1.00 50.94 183 ASP A CA 1
ATOM 1381 C C . ASP A 1 183 ? 9.815 -10.772 -15.813 1.00 50.94 183 ASP A C 1
ATOM 1383 O O . ASP A 1 183 ? 10.656 -10.166 -16.464 1.00 50.94 183 ASP A O 1
ATOM 1387 N N . LEU A 1 184 ? 10.183 -11.685 -14.902 1.00 43.00 184 LEU A N 1
ATOM 1388 C CA . LEU A 1 184 ? 11.590 -12.038 -14.639 1.00 43.00 184 LEU A CA 1
ATOM 1389 C C . LEU A 1 184 ? 12.163 -13.054 -15.643 1.00 43.00 184 LEU A C 1
ATOM 1391 O O . LEU A 1 184 ? 13.382 -13.182 -15.738 1.00 43.00 184 LEU A O 1
ATOM 1395 N N . PHE A 1 185 ? 11.303 -13.763 -16.383 1.00 37.22 185 PHE A N 1
ATOM 1396 C CA . PHE A 1 185 ? 11.698 -14.827 -17.316 1.00 37.22 185 PHE A CA 1
ATOM 1397 C C . PHE A 1 185 ? 11.469 -14.488 -18.793 1.00 37.22 185 PHE A C 1
ATOM 1399 O O . PHE A 1 185 ? 11.893 -15.257 -19.648 1.00 37.22 185 PHE A O 1
ATOM 1406 N N . MET A 1 186 ? 10.840 -13.354 -19.119 1.00 44.06 186 MET A N 1
ATOM 1407 C CA . MET A 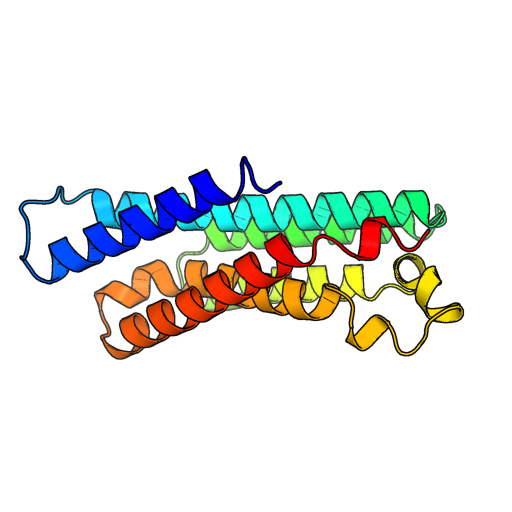1 186 ? 10.739 -12.871 -20.504 1.00 44.06 186 MET A CA 1
ATOM 1408 C C . MET A 1 186 ? 11.994 -12.073 -20.901 1.00 44.06 186 MET A C 1
ATOM 1410 O O . MET A 1 186 ? 11.899 -10.899 -21.258 1.00 44.06 186 MET A O 1
ATOM 1414 N N . ARG A 1 187 ? 13.168 -12.700 -20.769 1.00 42.94 187 ARG A N 1
ATOM 1415 C CA . ARG A 1 187 ? 14.431 -12.238 -21.362 1.00 42.94 187 ARG A CA 1
ATOM 1416 C C . ARG A 1 187 ? 14.679 -12.971 -22.669 1.00 42.94 187 ARG A C 1
ATOM 1418 O O . ARG A 1 187 ? 14.403 -14.190 -22.697 1.00 42.94 187 ARG A O 1
#

Secondary structure (DSSP, 8-state):
-HHHHHHHHHHHHHHHHHHHHHHTT-S---TTHHHHHHHHHHHHHHHHHHHHHHHHHHHHHHTT--HHHHHHHHHHHHHHHHHHHHHHH--SHHHHHHHHHHHHHHHHHHHT-GGG-GGGGT-TTGGGTSHHHHHHHHHHHHHHHHHHTTTTTT-HHHHHHHHHHHHHHHHHHHHHHHH--GGGT--

pLDDT: mean 85.65, std 13.12, range [37.22, 98.19]

Radius of gyration: 18.01 Å; chains: 1; bounding box: 42×33×55 Å

Foldseek 3Di:
DCVPLCVLVVVLVVLVVLVVCVVVVNDPDDPCSLVVSLVSLLVSLLVLLVVLLVVLVVLLVVLCPDPVVVVVLVVLSVQLNVLSVQLVVDDDLVSNVVSLVSNLVSSLVSCPDCSSCVCCVVPVPCVVVACSVLSSLLSSLSSVLNSLSVVCVPDPVSVVVSVVSVVSNVVSVVVCVVVDNVVVVSD